Protein AF-A0A9W9LPF8-F1 (afdb_monomer_lite)

Radius of gyration: 17.8 Å; chains: 1; bounding box: 44×39×50 Å

Structure (mmCIF, N/CA/C/O backbone):
data_AF-A0A9W9LPF8-F1
#
_entry.id   AF-A0A9W9LPF8-F1
#
loop_
_atom_site.group_PDB
_atom_site.id
_atom_site.type_symbol
_atom_site.label_atom_id
_atom_site.label_alt_id
_atom_site.label_comp_id
_atom_site.label_asym_id
_atom_site.label_entity_id
_atom_site.label_seq_id
_atom_site.pdbx_PDB_ins_code
_atom_site.Cartn_x
_atom_site.Cartn_y
_atom_site.Cartn_z
_atom_site.occupancy
_atom_site.B_iso_or_equiv
_atom_site.auth_seq_id
_atom_site.auth_comp_id
_atom_site.auth_asym_id
_atom_site.auth_atom_id
_atom_site.pdbx_PDB_model_num
ATOM 1 N N . MET A 1 1 ? 4.227 14.643 -7.551 1.00 48.91 1 MET A N 1
ATOM 2 C CA . MET A 1 1 ? 3.928 13.260 -7.976 1.00 48.91 1 MET A CA 1
ATOM 3 C C . MET A 1 1 ? 4.757 12.848 -9.208 1.00 48.91 1 MET A C 1
ATOM 5 O O . MET A 1 1 ? 4.637 11.716 -9.645 1.00 48.91 1 MET A O 1
ATOM 9 N N . ASP A 1 2 ? 5.664 13.703 -9.717 1.00 64.62 2 ASP A N 1
ATOM 10 C CA . ASP A 1 2 ? 6.372 13.481 -10.998 1.00 64.62 2 ASP A CA 1
ATOM 11 C C . ASP A 1 2 ? 7.724 12.757 -10.927 1.00 64.62 2 ASP A C 1
ATOM 13 O O . ASP A 1 2 ? 8.292 12.426 -11.965 1.00 64.62 2 ASP A O 1
ATOM 17 N N . LEU A 1 3 ? 8.279 12.510 -9.734 1.00 70.44 3 LEU A N 1
ATOM 18 C CA . LEU A 1 3 ? 9.627 11.936 -9.637 1.00 70.44 3 LEU A CA 1
ATOM 19 C C . LEU A 1 3 ? 9.658 10.469 -10.093 1.00 70.44 3 LEU A C 1
ATOM 21 O O . LEU A 1 3 ? 10.574 10.098 -10.819 1.00 7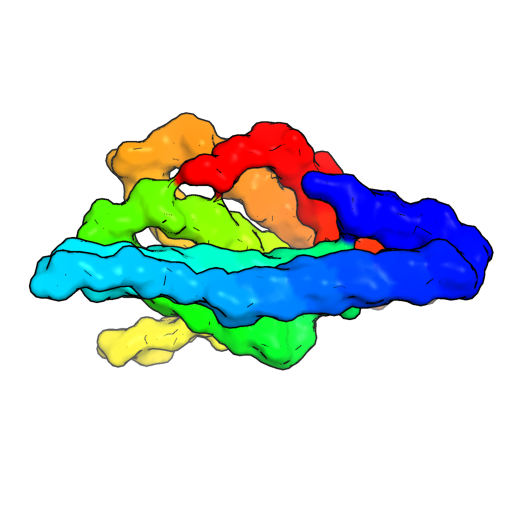0.44 3 LEU A O 1
ATOM 25 N N . SER A 1 4 ? 8.643 9.665 -9.757 1.00 67.50 4 SER A N 1
ATOM 26 C CA . SER A 1 4 ? 8.520 8.291 -10.267 1.00 67.50 4 SER A CA 1
ATOM 27 C C . SER A 1 4 ? 8.426 8.286 -11.794 1.00 67.50 4 SER A C 1
ATOM 29 O O . SER A 1 4 ? 9.231 7.640 -12.449 1.00 67.50 4 SER A O 1
ATOM 31 N N . ARG A 1 5 ? 7.572 9.140 -12.374 1.00 68.69 5 ARG A N 1
ATOM 32 C CA . ARG A 1 5 ? 7.445 9.297 -13.834 1.00 68.69 5 ARG A CA 1
ATOM 33 C C . ARG A 1 5 ? 8.742 9.760 -14.507 1.00 68.69 5 ARG A C 1
ATOM 35 O O . ARG A 1 5 ? 9.010 9.394 -15.640 1.00 68.69 5 ARG A O 1
ATOM 42 N N . SER A 1 6 ? 9.597 10.526 -13.832 1.00 70.31 6 SER A N 1
ATOM 43 C CA . SER A 1 6 ? 10.893 10.911 -14.410 1.00 70.31 6 SER A CA 1
ATOM 44 C C . SER A 1 6 ? 11.900 9.756 -14.512 1.00 70.31 6 SER A C 1
ATOM 46 O O . SER A 1 6 ? 12.856 9.865 -15.277 1.00 70.31 6 SER A O 1
ATOM 48 N N . ARG A 1 7 ? 11.679 8.634 -13.806 1.00 72.06 7 ARG A N 1
ATOM 49 C CA . ARG A 1 7 ? 12.600 7.485 -13.736 1.00 72.06 7 ARG A CA 1
ATOM 50 C C . ARG A 1 7 ? 12.777 6.759 -15.072 1.00 72.06 7 ARG A C 1
ATOM 52 O O . ARG A 1 7 ? 13.856 6.245 -15.353 1.00 72.06 7 ARG A O 1
ATOM 59 N N . HIS A 1 8 ? 11.751 6.734 -15.920 1.00 66.69 8 HIS A N 1
ATOM 60 C CA . HIS A 1 8 ? 11.833 6.102 -17.241 1.00 66.69 8 HIS A CA 1
ATOM 61 C C . HIS A 1 8 ? 12.301 7.057 -18.350 1.00 66.69 8 HIS A C 1
ATOM 63 O O . HIS A 1 8 ? 12.633 6.600 -19.441 1.00 66.69 8 HIS A O 1
ATOM 69 N N . LEU A 1 9 ? 12.374 8.365 -18.073 1.00 68.94 9 LEU A N 1
ATOM 70 C CA . LEU A 1 9 ? 12.898 9.387 -18.993 1.00 68.94 9 LEU A CA 1
ATOM 71 C C . LEU A 1 9 ? 14.430 9.537 -18.904 1.00 68.94 9 LEU A C 1
ATOM 73 O O . LEU A 1 9 ? 15.018 10.378 -19.579 1.00 68.94 9 LEU A O 1
ATOM 77 N N . MET A 1 10 ? 15.081 8.732 -18.063 1.00 71.94 10 MET A N 1
ATOM 78 C CA . MET A 1 10 ? 16.502 8.844 -17.739 1.00 71.94 10 MET A CA 1
ATOM 79 C C . MET A 1 10 ? 17.375 8.208 -18.818 1.00 71.94 10 MET A C 1
ATOM 81 O O . MET A 1 10 ? 17.671 7.012 -18.772 1.00 71.94 10 MET A O 1
ATOM 85 N N . ALA A 1 11 ? 17.787 9.020 -19.790 1.00 65.62 11 ALA A N 1
ATOM 86 C CA . ALA A 1 11 ? 18.604 8.579 -20.915 1.00 65.62 11 ALA A CA 1
ATOM 87 C C . ALA A 1 11 ? 20.115 8.619 -20.621 1.00 65.62 11 ALA A C 1
ATOM 89 O O . ALA A 1 11 ? 20.862 7.853 -21.227 1.00 65.62 11 ALA A O 1
ATOM 90 N N . SER A 1 12 ? 20.570 9.478 -19.696 1.00 80.38 12 SER A N 1
ATOM 91 C CA . SER A 1 12 ? 21.994 9.661 -19.377 1.00 80.38 12 SER A CA 1
ATOM 92 C C . SER A 1 12 ? 22.359 9.296 -17.931 1.00 80.38 12 SER A C 1
ATOM 94 O O . SER A 1 12 ? 21.518 9.295 -17.029 1.00 80.38 12 SER A O 1
ATOM 96 N N . ASP A 1 13 ? 23.646 9.037 -17.681 1.00 78.50 13 ASP A N 1
ATOM 97 C CA . ASP A 1 13 ? 24.168 8.804 -16.325 1.00 78.50 13 ASP A CA 1
ATOM 98 C C . ASP A 1 13 ? 24.052 10.049 -15.428 1.00 78.50 13 ASP A C 1
ATOM 100 O O . ASP A 1 13 ? 23.836 9.935 -14.220 1.00 78.50 13 ASP A O 1
ATOM 104 N N . SER A 1 14 ? 24.121 11.248 -16.019 1.00 84.44 14 SER A N 1
ATOM 105 C CA . SER A 1 14 ? 23.907 12.514 -15.307 1.00 84.44 14 SER A CA 1
ATOM 106 C C . SER A 1 14 ? 22.465 12.653 -14.816 1.00 84.44 14 SER A C 1
ATOM 108 O O . SER A 1 14 ? 22.234 13.051 -13.667 1.00 84.44 14 SER A O 1
ATOM 110 N N . ASP A 1 15 ? 21.493 12.244 -15.640 1.00 82.50 15 ASP A N 1
ATOM 111 C CA . ASP A 1 15 ? 20.097 12.199 -15.220 1.00 82.50 15 ASP A CA 1
ATOM 112 C C . ASP A 1 15 ? 19.971 11.246 -14.036 1.00 82.50 15 ASP A C 1
ATOM 114 O O . ASP A 1 15 ? 19.466 11.651 -12.987 1.00 82.50 15 ASP A O 1
ATOM 118 N N . ARG A 1 16 ? 20.475 10.005 -14.170 1.00 82.19 16 ARG A N 1
ATOM 119 C CA . ARG A 1 16 ? 20.409 8.947 -13.137 1.00 82.19 16 ARG A CA 1
ATOM 120 C C . ARG A 1 16 ? 20.949 9.419 -11.792 1.00 82.19 16 ARG A C 1
ATOM 122 O O . ARG A 1 16 ? 20.295 9.224 -10.765 1.00 82.19 16 ARG A O 1
ATOM 129 N N . MET A 1 17 ? 22.092 10.101 -11.800 1.00 84.75 17 MET A N 1
ATOM 130 C CA . MET A 1 17 ? 22.671 10.707 -10.603 1.00 84.75 17 MET A CA 1
ATOM 131 C C . MET A 1 17 ? 21.743 11.772 -9.999 1.00 84.75 17 MET A C 1
ATOM 133 O O . MET A 1 17 ? 21.499 11.770 -8.792 1.00 84.75 17 MET A O 1
ATOM 137 N N . THR A 1 18 ? 21.166 12.641 -10.832 1.00 86.88 18 THR A N 1
ATOM 138 C CA . THR A 1 18 ? 20.230 13.686 -10.393 1.00 86.88 18 THR A CA 1
ATOM 139 C C . THR A 1 18 ? 18.974 13.098 -9.744 1.00 86.88 18 THR A C 1
ATOM 141 O O . THR A 1 18 ? 18.524 13.594 -8.708 1.00 86.88 18 THR A O 1
ATOM 144 N N . PHE A 1 19 ? 18.407 12.026 -10.304 1.00 86.69 19 PHE A N 1
ATOM 145 C CA . PHE A 1 19 ? 17.290 11.312 -9.677 1.00 86.69 19 PHE A CA 1
ATOM 146 C C . PHE A 1 19 ? 17.693 10.682 -8.353 1.00 86.69 19 PHE A C 1
ATOM 148 O O . PHE A 1 19 ? 16.970 10.858 -7.377 1.00 86.69 19 PHE A O 1
ATOM 155 N N . GLY A 1 20 ? 18.849 10.012 -8.293 1.00 85.44 20 GLY A N 1
ATOM 156 C CA . GLY A 1 20 ? 19.353 9.410 -7.059 1.00 85.44 20 GLY A CA 1
ATOM 157 C C . GLY A 1 20 ? 19.472 10.433 -5.928 1.00 85.44 20 GLY A C 1
ATOM 158 O O . GLY A 1 20 ? 18.989 10.190 -4.822 1.00 85.44 20 GLY A O 1
ATOM 159 N N . ILE A 1 21 ? 20.007 11.622 -6.225 1.00 87.88 21 ILE A N 1
ATOM 160 C CA . ILE A 1 21 ? 20.091 12.736 -5.269 1.00 87.88 21 ILE A CA 1
ATOM 161 C C . ILE A 1 21 ? 18.692 13.169 -4.809 1.00 87.88 21 ILE A C 1
ATOM 163 O O . ILE A 1 21 ? 18.452 13.300 -3.608 1.00 87.88 21 ILE A O 1
ATOM 167 N N . LYS A 1 22 ? 17.748 13.366 -5.739 1.00 88.75 22 LYS A N 1
ATOM 168 C CA . LYS A 1 22 ? 16.373 13.785 -5.409 1.00 88.75 22 LYS A CA 1
ATOM 169 C C . LYS A 1 22 ? 15.623 12.733 -4.584 1.00 88.75 22 LYS A C 1
ATOM 171 O O . LYS A 1 22 ? 14.956 13.095 -3.615 1.00 88.75 22 LYS A O 1
ATOM 176 N N . ALA A 1 23 ? 15.742 11.456 -4.942 1.00 87.62 23 ALA A N 1
ATOM 177 C CA . ALA A 1 23 ? 15.126 10.341 -4.228 1.00 87.62 23 ALA A CA 1
ATOM 178 C C . ALA A 1 23 ? 15.706 10.204 -2.811 1.00 87.62 23 ALA A C 1
ATOM 180 O O . ALA A 1 23 ? 14.951 10.140 -1.841 1.00 87.62 23 ALA A O 1
ATOM 181 N N . SER A 1 24 ? 17.035 10.280 -2.670 1.00 87.94 24 SER A N 1
ATOM 182 C CA . SER A 1 24 ? 17.700 10.263 -1.362 1.00 87.94 24 SER A CA 1
ATOM 183 C C . SER A 1 24 ? 17.272 11.443 -0.492 1.00 87.94 24 SER A C 1
ATOM 185 O O . SER A 1 24 ? 16.941 11.252 0.675 1.00 87.94 24 SER A O 1
ATOM 187 N N . ALA A 1 25 ? 17.224 12.656 -1.051 1.00 89.69 25 ALA A N 1
ATOM 188 C CA . ALA A 1 25 ? 16.786 13.841 -0.319 1.00 89.69 25 ALA A CA 1
ATOM 189 C C . ALA A 1 25 ? 15.335 13.706 0.171 1.00 89.69 25 ALA A C 1
ATOM 191 O O . ALA A 1 25 ? 15.010 14.130 1.281 1.00 89.69 25 ALA A O 1
ATOM 192 N N . LEU A 1 26 ? 14.459 13.095 -0.632 1.00 89.06 26 LEU A N 1
ATOM 193 C CA . LEU A 1 26 ? 13.078 12.831 -0.240 1.00 89.06 26 LEU A CA 1
ATOM 194 C C . LEU A 1 26 ? 12.995 11.817 0.909 1.00 89.06 26 LEU A C 1
ATOM 196 O O . LEU A 1 26 ? 12.251 12.052 1.861 1.00 89.06 26 LEU A O 1
ATOM 200 N N . ASN A 1 27 ? 13.795 10.749 0.866 1.00 87.00 27 ASN A N 1
ATOM 201 C CA . ASN A 1 27 ? 13.849 9.764 1.944 1.00 87.00 27 ASN A CA 1
ATOM 202 C C . ASN A 1 27 ? 14.390 10.377 3.250 1.00 87.00 27 ASN A C 1
ATOM 204 O O . ASN A 1 27 ? 13.794 10.201 4.310 1.00 87.00 27 ASN A O 1
ATOM 208 N N . SER A 1 28 ? 15.455 11.184 3.181 1.00 88.06 28 SER A N 1
ATOM 209 C CA . SER A 1 28 ? 15.987 11.901 4.351 1.00 88.06 28 SER A CA 1
ATOM 210 C C . SER A 1 28 ? 14.959 12.858 4.958 1.00 88.06 28 SER A C 1
ATOM 212 O O . SER A 1 28 ? 14.813 12.923 6.177 1.00 88.06 28 SER A O 1
ATOM 214 N N . ARG A 1 29 ? 14.192 13.569 4.120 1.00 90.50 29 ARG A N 1
ATOM 215 C CA . ARG A 1 29 ? 13.092 14.423 4.590 1.00 90.50 29 ARG A CA 1
ATOM 216 C C . ARG A 1 29 ? 12.004 13.609 5.280 1.00 90.50 29 ARG A C 1
ATOM 218 O O . ARG A 1 29 ? 11.562 14.013 6.348 1.00 90.50 29 ARG A O 1
ATOM 225 N N . LEU A 1 30 ? 11.602 12.470 4.710 1.00 90.44 30 LEU A N 1
ATOM 226 C CA . LEU A 1 30 ? 10.625 11.576 5.332 1.00 90.44 30 LEU A CA 1
ATOM 227 C C . LEU A 1 30 ? 11.113 11.088 6.703 1.00 90.44 30 LEU A C 1
ATOM 229 O O . LEU A 1 30 ? 10.355 11.123 7.668 1.00 90.44 30 LEU A O 1
ATOM 233 N N . GLN A 1 31 ? 12.378 10.677 6.812 1.00 87.94 31 GLN A N 1
ATOM 234 C CA . GLN A 1 31 ? 12.971 10.239 8.079 1.00 87.94 31 GLN A CA 1
ATOM 235 C C . GLN A 1 31 ? 12.962 11.347 9.138 1.00 87.94 31 GLN A C 1
ATOM 237 O O . GLN A 1 31 ? 12.640 11.062 10.292 1.00 87.94 31 GLN A O 1
ATOM 242 N N . GLY A 1 32 ? 13.230 12.593 8.740 1.00 86.31 32 GLY A N 1
ATOM 243 C CA . GLY A 1 32 ? 13.202 13.762 9.620 1.00 86.31 32 GLY A CA 1
ATOM 244 C C . GLY A 1 32 ? 11.806 14.239 10.036 1.00 86.31 32 GLY A C 1
ATOM 245 O O . GLY A 1 32 ? 11.708 15.055 10.947 1.00 86.31 32 GLY A O 1
ATOM 246 N N . LEU A 1 33 ? 10.725 13.748 9.414 1.00 87.56 33 LEU A N 1
ATOM 247 C CA . LEU A 1 33 ? 9.364 14.089 9.836 1.00 87.56 33 LEU A CA 1
ATOM 248 C C . LEU A 1 33 ? 9.040 13.414 11.171 1.00 87.56 33 LEU A C 1
ATOM 250 O O . LEU A 1 33 ? 9.001 12.182 11.269 1.00 87.56 33 LEU A O 1
ATOM 254 N N . THR A 1 34 ? 8.774 14.230 12.183 1.00 82.19 34 THR A N 1
ATOM 255 C CA . THR A 1 34 ? 8.289 13.816 13.499 1.00 82.19 34 THR A CA 1
ATOM 256 C C . THR A 1 34 ? 7.013 14.584 13.825 1.00 82.19 34 THR A C 1
ATOM 258 O O . THR A 1 34 ? 6.891 15.771 13.519 1.00 82.19 34 THR A O 1
ATOM 261 N N . GLN A 1 35 ? 6.035 13.893 14.412 1.00 79.94 35 GLN A N 1
ATOM 262 C CA . GLN A 1 35 ? 4.838 14.542 14.934 1.00 79.94 35 GLN A CA 1
ATOM 263 C C . GLN A 1 35 ? 5.234 15.309 16.200 1.00 79.94 35 GLN A C 1
ATOM 265 O O . GLN A 1 35 ? 5.787 14.718 17.124 1.00 79.94 35 GLN A O 1
ATOM 270 N N . GLN A 1 36 ? 4.985 16.618 16.236 1.00 77.94 36 GLN A N 1
ATOM 271 C CA . GLN A 1 36 ? 5.122 17.414 17.457 1.00 77.94 36 GLN A CA 1
ATOM 272 C C . GLN A 1 36 ? 3.787 17.409 18.204 1.00 77.94 36 GLN A C 1
ATOM 274 O O . GLN A 1 36 ? 2.738 17.582 17.583 1.00 77.94 36 GLN A O 1
ATOM 279 N N . LEU A 1 37 ? 3.828 17.193 19.516 1.00 68.88 37 LEU A N 1
ATOM 280 C CA . LEU A 1 37 ? 2.645 17.010 20.355 1.00 68.88 37 LEU A CA 1
ATOM 281 C C . LEU A 1 37 ? 2.676 17.907 21.581 1.00 68.88 37 LEU A C 1
ATOM 283 O O . LEU A 1 37 ? 3.749 18.246 22.080 1.00 68.88 37 LEU A O 1
ATOM 287 N N . ASN A 1 38 ? 1.484 18.221 22.084 1.00 64.44 38 ASN A N 1
ATOM 288 C CA . ASN A 1 38 ? 1.264 19.054 23.257 1.00 64.44 38 ASN A CA 1
ATOM 289 C C . ASN A 1 38 ? 0.533 18.247 24.350 1.00 64.44 38 ASN A C 1
ATOM 291 O O . ASN A 1 38 ? -0.648 18.459 24.594 1.00 64.44 38 ASN A O 1
ATOM 295 N N . THR A 1 39 ? 1.255 17.343 25.022 1.00 59.06 39 THR A N 1
ATOM 296 C CA . THR A 1 39 ? 0.940 16.675 26.312 1.00 59.06 39 THR A CA 1
ATOM 297 C C . THR A 1 39 ? -0.493 16.161 26.614 1.00 59.06 39 THR A C 1
ATOM 299 O O . THR A 1 39 ? -0.813 15.976 27.788 1.00 59.06 39 THR A O 1
ATOM 302 N N . ASN A 1 40 ? -1.349 15.851 25.637 1.00 61.34 40 ASN A N 1
ATOM 303 C CA . ASN A 1 40 ? -2.732 15.375 25.849 1.00 61.34 40 ASN A CA 1
ATOM 304 C C . ASN A 1 40 ? -2.958 13.944 25.311 1.00 61.34 40 ASN A C 1
ATOM 306 O O . ASN A 1 40 ? -2.255 13.491 24.431 1.00 61.34 40 ASN A O 1
ATOM 310 N N . VAL A 1 41 ? -3.964 13.195 25.786 1.00 61.59 41 VAL A N 1
ATOM 311 C CA . VAL A 1 41 ? -4.213 11.786 25.362 1.00 61.59 41 VAL A CA 1
ATOM 312 C C . VAL A 1 41 ? -4.559 11.636 23.867 1.00 61.59 41 VAL A C 1
ATOM 314 O O . VAL A 1 41 ? -4.224 10.617 23.260 1.00 61.59 41 VAL A O 1
ATOM 317 N N . GLU A 1 42 ? -5.172 12.651 23.247 1.00 62.69 42 GLU A N 1
ATOM 318 C CA . GLU A 1 42 ? -5.353 12.706 21.784 1.00 62.69 42 GLU A CA 1
ATOM 319 C C . GLU A 1 42 ? -4.011 12.607 21.038 1.00 62.69 42 GLU A C 1
ATOM 321 O O . GLU A 1 42 ? -3.950 12.050 19.939 1.00 62.69 42 GLU A O 1
ATOM 326 N N . ASP A 1 43 ? -2.918 13.027 21.675 1.00 70.38 43 ASP A N 1
ATOM 327 C CA . ASP A 1 43 ? -1.581 13.004 21.099 1.00 70.38 43 ASP A CA 1
ATOM 328 C C . ASP A 1 43 ? -1.099 11.586 20.792 1.00 70.38 43 ASP A C 1
ATOM 330 O O . ASP A 1 43 ? -0.491 11.370 19.747 1.00 70.38 43 ASP A O 1
ATOM 334 N N . ALA A 1 44 ? -1.433 10.593 21.625 1.00 81.94 44 ALA A N 1
ATOM 335 C CA . ALA A 1 44 ? -0.986 9.213 21.416 1.00 81.94 44 ALA A CA 1
ATOM 336 C C . ALA A 1 44 ? -1.657 8.554 20.194 1.00 81.94 44 ALA A C 1
ATOM 338 O O . ALA A 1 44 ? -1.046 7.754 19.483 1.00 81.94 44 ALA A O 1
ATOM 339 N N . THR A 1 45 ? -2.921 8.892 19.916 1.00 86.25 45 THR A N 1
ATOM 340 C CA . THR A 1 45 ? -3.614 8.408 18.707 1.00 86.25 45 THR A CA 1
ATOM 341 C C . THR A 1 45 ? -3.078 9.122 17.469 1.00 86.25 45 THR A C 1
ATOM 343 O O . THR A 1 45 ? -2.808 8.483 16.450 1.00 86.25 45 THR A O 1
ATOM 346 N N . LEU A 1 46 ? -2.846 10.435 17.569 1.00 86.69 46 LEU A N 1
ATOM 347 C CA . LEU A 1 46 ? -2.241 11.229 16.499 1.00 86.69 46 LEU A CA 1
ATOM 348 C C . LEU A 1 46 ? -0.811 10.774 16.174 1.00 86.69 46 LEU A C 1
ATOM 350 O O . LEU A 1 46 ? -0.458 10.702 14.998 1.00 86.69 46 LEU A O 1
ATOM 354 N N . GLU A 1 47 ? -0.015 10.389 17.174 1.00 88.50 47 GLU A N 1
ATOM 355 C CA . GLU A 1 47 ? 1.296 9.751 16.998 1.00 88.50 47 GLU A CA 1
ATOM 356 C C . GLU A 1 47 ? 1.205 8.479 16.178 1.00 88.50 47 GLU A C 1
ATOM 358 O O . GLU A 1 47 ? 1.944 8.318 15.208 1.00 88.50 47 GLU A O 1
ATOM 363 N N . ARG A 1 48 ? 0.290 7.579 16.546 1.00 90.38 48 ARG A N 1
ATOM 364 C CA . ARG A 1 48 ? 0.102 6.309 15.837 1.00 90.38 48 ARG A CA 1
ATOM 365 C C . ARG A 1 48 ? -0.325 6.548 14.396 1.00 90.38 48 ARG A C 1
ATOM 367 O O . ARG A 1 48 ? 0.239 5.939 13.492 1.00 90.38 48 ARG A O 1
ATOM 374 N N . ILE A 1 49 ? -1.254 7.476 14.163 1.00 91.25 49 ILE A N 1
ATOM 375 C CA . ILE A 1 49 ? -1.672 7.878 12.812 1.00 91.25 49 ILE A CA 1
ATOM 376 C C . ILE A 1 49 ? -0.481 8.439 12.023 1.00 91.25 49 ILE A C 1
ATOM 378 O O . ILE A 1 49 ? -0.280 8.071 10.864 1.00 91.25 49 ILE A O 1
ATOM 382 N N . ALA A 1 50 ? 0.317 9.321 12.626 1.00 91.75 50 ALA A N 1
ATOM 383 C CA . ALA A 1 50 ? 1.475 9.925 11.977 1.00 91.75 50 ALA A CA 1
ATOM 384 C C . ALA A 1 50 ? 2.558 8.885 11.653 1.00 91.75 50 ALA A C 1
ATOM 386 O O . ALA A 1 50 ? 3.075 8.865 10.534 1.00 91.75 50 ALA A O 1
ATOM 387 N N . ALA A 1 51 ? 2.857 7.983 12.590 1.00 92.62 51 ALA A N 1
ATOM 388 C CA . ALA A 1 51 ? 3.787 6.876 12.399 1.00 92.62 51 ALA A CA 1
ATOM 389 C C . ALA A 1 51 ? 3.317 5.943 11.275 1.00 92.62 51 ALA A C 1
ATOM 391 O O . ALA A 1 51 ? 4.098 5.601 10.388 1.00 92.62 51 ALA A O 1
ATOM 392 N N . LEU A 1 52 ? 2.025 5.616 11.249 1.00 95.12 52 LEU A N 1
ATOM 393 C CA . LEU A 1 52 ? 1.421 4.775 10.222 1.00 95.12 52 LEU A CA 1
ATOM 394 C C . LEU A 1 52 ? 1.489 5.424 8.831 1.00 95.12 52 LEU A C 1
ATOM 396 O O . LEU A 1 52 ? 1.869 4.777 7.855 1.00 95.12 52 LEU A O 1
ATOM 400 N N . LYS A 1 53 ? 1.183 6.723 8.731 1.00 94.38 53 LYS A N 1
ATOM 401 C CA . LYS A 1 53 ? 1.327 7.493 7.484 1.00 94.38 53 LYS A CA 1
ATOM 402 C C . LYS A 1 53 ? 2.782 7.550 7.023 1.00 94.38 53 LYS A C 1
ATOM 404 O O . LYS A 1 53 ? 3.047 7.377 5.835 1.00 94.38 53 LYS A O 1
ATOM 409 N N . LYS A 1 54 ? 3.724 7.758 7.946 1.00 94.88 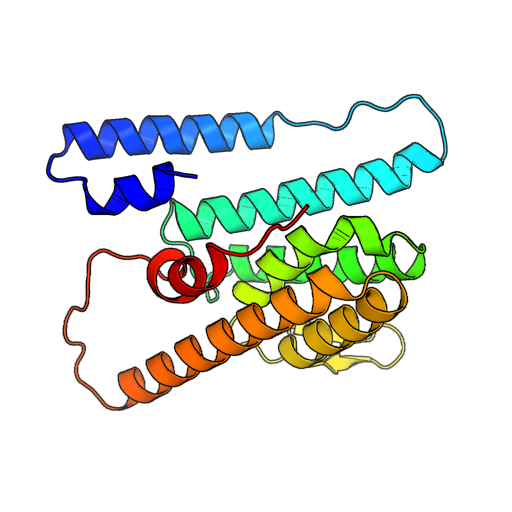54 LYS A N 1
ATOM 410 C CA . LYS A 1 54 ? 5.164 7.757 7.656 1.00 94.88 54 LYS A CA 1
ATOM 411 C C . LYS A 1 54 ? 5.627 6.398 7.128 1.00 94.88 54 LYS A C 1
ATOM 413 O O . LYS A 1 54 ? 6.365 6.361 6.146 1.00 94.88 54 LYS A O 1
ATOM 418 N N . LEU A 1 55 ? 5.157 5.305 7.727 1.00 95.88 55 LEU A N 1
ATOM 419 C CA . LEU A 1 55 ? 5.465 3.943 7.296 1.00 95.88 55 LEU A CA 1
ATOM 420 C C . LEU A 1 55 ? 4.901 3.642 5.899 1.00 95.88 55 LEU A C 1
ATOM 422 O O . LEU A 1 55 ? 5.625 3.154 5.035 1.00 95.88 55 LEU A O 1
ATOM 426 N N . ALA A 1 56 ? 3.652 4.032 5.629 1.00 96.25 56 ALA A N 1
ATOM 427 C CA . ALA A 1 56 ? 3.060 3.926 4.295 1.00 96.25 56 ALA A CA 1
ATOM 428 C C . ALA A 1 56 ? 3.838 4.742 3.248 1.00 96.25 56 ALA A C 1
ATOM 430 O O . ALA A 1 56 ? 4.095 4.262 2.147 1.00 96.25 56 ALA A O 1
ATOM 431 N N . CYS A 1 57 ? 4.284 5.954 3.591 1.00 94.75 57 CYS A N 1
ATOM 432 C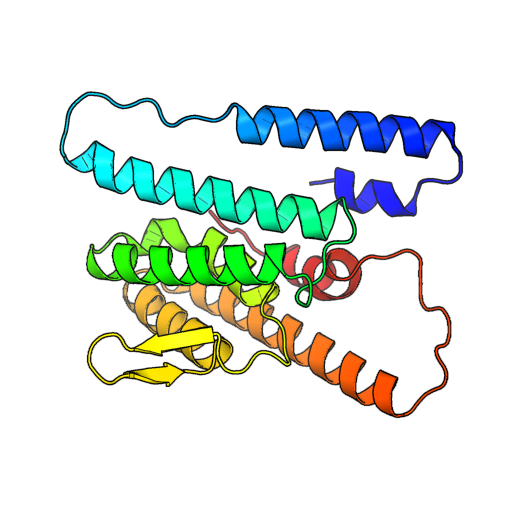 CA . CYS A 1 57 ? 5.160 6.738 2.721 1.00 94.75 57 CYS A CA 1
ATOM 433 C C . CYS A 1 57 ? 6.495 6.032 2.451 1.00 94.75 57 CYS A C 1
ATOM 435 O O . CYS A 1 57 ? 7.000 6.118 1.336 1.00 94.75 57 CYS A O 1
ATOM 437 N N . HIS A 1 58 ? 7.060 5.328 3.434 1.00 94.38 58 HIS A N 1
ATOM 438 C CA . HIS A 1 58 ? 8.300 4.575 3.255 1.00 94.38 58 HIS A CA 1
ATOM 439 C C . HIS A 1 58 ? 8.122 3.465 2.213 1.00 94.38 58 HIS A C 1
ATOM 441 O O . HIS A 1 58 ? 8.885 3.407 1.250 1.00 94.38 58 HIS A O 1
ATOM 447 N N . VAL A 1 59 ? 7.070 2.651 2.356 1.00 95.69 59 VAL A N 1
ATOM 448 C CA . VAL A 1 59 ? 6.704 1.609 1.380 1.00 95.69 59 VAL A CA 1
ATOM 449 C C . VAL A 1 59 ? 6.501 2.221 -0.005 1.00 95.69 59 VAL A C 1
ATOM 451 O O . VAL A 1 59 ? 7.167 1.822 -0.957 1.00 95.69 59 VAL A O 1
ATOM 454 N N . TYR A 1 60 ? 5.665 3.258 -0.102 1.00 94.00 60 TYR A N 1
ATOM 455 C CA . TYR A 1 60 ? 5.392 3.953 -1.358 1.00 94.00 60 TYR A CA 1
ATOM 456 C C . TYR A 1 60 ? 6.670 4.442 -2.053 1.00 94.00 60 TYR A C 1
ATOM 458 O O . TYR A 1 60 ? 6.849 4.201 -3.243 1.00 94.00 60 TYR A O 1
ATOM 466 N N . LEU A 1 61 ? 7.574 5.121 -1.337 1.00 92.12 61 LEU A N 1
ATOM 467 C CA . LEU A 1 61 ? 8.806 5.640 -1.934 1.00 92.12 61 LEU A CA 1
ATOM 468 C C . LEU A 1 61 ? 9.741 4.517 -2.382 1.00 92.12 61 LEU A C 1
ATOM 470 O O . LEU A 1 61 ? 10.349 4.633 -3.445 1.00 92.12 61 LEU A O 1
ATOM 474 N N . HIS A 1 62 ? 9.841 3.431 -1.615 1.00 93.06 62 HIS A N 1
ATOM 475 C CA . HIS A 1 62 ? 10.645 2.280 -2.007 1.00 93.06 62 HIS A CA 1
ATOM 476 C C . HIS A 1 62 ? 10.104 1.603 -3.271 1.00 93.06 62 HIS A C 1
ATOM 478 O O . HIS A 1 62 ? 10.872 1.383 -4.209 1.00 93.06 62 HIS A O 1
ATOM 484 N N . CYS A 1 63 ? 8.796 1.360 -3.357 1.00 93.06 63 CYS A N 1
ATOM 485 C CA . CYS A 1 63 ? 8.198 0.759 -4.548 1.00 93.06 63 CYS A CA 1
ATOM 486 C C . CYS A 1 63 ? 8.260 1.712 -5.756 1.00 93.06 63 CYS A C 1
ATOM 488 O O . CYS A 1 63 ? 8.700 1.330 -6.839 1.00 93.06 63 CYS A O 1
ATOM 490 N N . ALA A 1 64 ? 7.909 2.987 -5.570 1.00 90.12 64 ALA A N 1
ATOM 491 C CA . ALA A 1 64 ? 7.813 3.949 -6.666 1.00 90.12 64 ALA A CA 1
ATOM 492 C C . ALA A 1 64 ? 9.173 4.450 -7.184 1.00 90.12 64 ALA A C 1
ATOM 494 O O . ALA A 1 64 ? 9.287 4.756 -8.373 1.00 90.12 64 ALA A O 1
ATOM 495 N N . LEU A 1 65 ? 10.194 4.575 -6.324 1.00 87.94 65 LEU A N 1
ATOM 496 C CA . LEU A 1 65 ? 11.488 5.174 -6.687 1.00 87.94 65 LEU A CA 1
ATOM 497 C C . LEU A 1 65 ? 12.648 4.177 -6.724 1.00 87.94 65 LEU A C 1
ATOM 499 O O . LEU A 1 65 ? 13.615 4.417 -7.448 1.00 87.94 65 LEU A O 1
ATOM 503 N N . HIS A 1 66 ? 12.566 3.080 -5.970 1.00 87.75 66 HIS A N 1
ATOM 504 C CA . HIS A 1 66 ? 13.685 2.158 -5.755 1.00 87.75 66 HIS A CA 1
ATOM 505 C C . HIS A 1 66 ? 13.429 0.733 -6.273 1.00 87.75 66 HIS A C 1
ATOM 507 O O . HIS A 1 66 ? 14.171 -0.171 -5.909 1.00 87.75 66 HIS A O 1
ATOM 513 N N . ASP A 1 67 ? 12.426 0.540 -7.140 1.00 89.19 67 ASP A N 1
ATOM 514 C CA . ASP A 1 67 ? 12.046 -0.773 -7.705 1.00 89.19 67 ASP A CA 1
ATOM 515 C C . ASP A 1 67 ? 11.700 -1.823 -6.632 1.00 89.19 67 ASP A C 1
ATOM 517 O O . ASP A 1 67 ? 11.850 -3.022 -6.861 1.00 89.19 67 ASP A O 1
ATOM 521 N N . GLY A 1 68 ? 11.243 -1.371 -5.457 1.00 91.69 68 GLY A N 1
ATOM 522 C CA . GLY A 1 68 ? 10.741 -2.256 -4.410 1.00 91.69 68 GLY A CA 1
ATOM 523 C C . GLY A 1 68 ? 9.536 -3.057 -4.902 1.00 91.69 68 GLY A C 1
ATOM 524 O O . GLY A 1 68 ? 8.695 -2.536 -5.640 1.00 91.69 68 GLY A O 1
ATOM 525 N N . ARG A 1 69 ? 9.470 -4.329 -4.509 1.00 92.88 69 ARG A N 1
ATOM 526 C CA . ARG A 1 69 ? 8.438 -5.276 -4.945 1.00 92.88 69 ARG A CA 1
ATOM 527 C C . ARG A 1 69 ? 7.634 -5.804 -3.763 1.00 92.88 69 ARG A C 1
ATOM 529 O O . ARG A 1 69 ? 8.206 -5.980 -2.686 1.00 92.88 69 ARG A O 1
ATOM 536 N N . PRO A 1 70 ? 6.369 -6.208 -3.979 1.00 93.25 70 PRO A N 1
ATOM 537 C CA . PRO A 1 70 ? 5.564 -6.860 -2.947 1.00 93.25 70 PRO A CA 1
ATOM 538 C C . PRO A 1 70 ? 6.245 -8.081 -2.314 1.00 93.25 70 PRO A C 1
ATOM 540 O O . PRO A 1 70 ? 6.050 -8.358 -1.139 1.00 93.25 70 PRO A O 1
ATOM 543 N N . THR A 1 71 ? 7.091 -8.796 -3.064 1.00 92.44 71 THR A N 1
ATOM 544 C CA . THR A 1 71 ? 7.818 -9.983 -2.584 1.00 92.44 71 THR A CA 1
ATOM 545 C C . T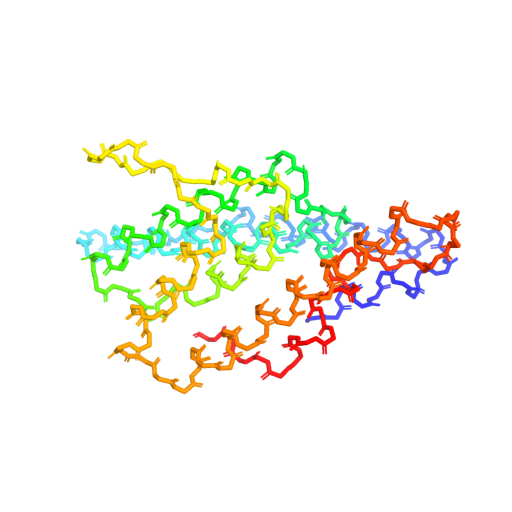HR A 1 71 ? 9.008 -9.667 -1.675 1.00 92.44 71 THR A C 1
ATOM 547 O O . THR A 1 71 ? 9.532 -10.571 -1.016 1.00 92.44 71 THR A O 1
ATOM 550 N N . ASP A 1 72 ? 9.471 -8.415 -1.644 1.00 94.00 72 ASP A N 1
ATOM 551 C CA . ASP A 1 72 ? 10.647 -8.018 -0.875 1.00 94.00 72 ASP A CA 1
ATOM 552 C C . ASP A 1 72 ? 10.351 -8.078 0.625 1.00 94.00 72 ASP A C 1
ATOM 554 O O . ASP A 1 72 ? 9.348 -7.558 1.111 1.00 94.00 72 ASP A O 1
ATOM 558 N N . PHE A 1 73 ? 11.258 -8.682 1.396 1.00 93.00 73 PHE A N 1
ATOM 559 C CA . PHE A 1 73 ? 11.053 -8.927 2.828 1.00 93.00 73 PHE A CA 1
ATOM 560 C C . PHE A 1 73 ? 10.717 -7.656 3.632 1.00 93.00 73 PHE A C 1
ATOM 562 O O . PHE A 1 73 ? 9.835 -7.679 4.492 1.00 93.00 73 PHE A O 1
ATOM 569 N N . MET A 1 74 ? 11.394 -6.542 3.335 1.00 94.69 74 MET A N 1
ATOM 570 C CA . MET A 1 74 ? 11.156 -5.256 3.999 1.00 94.69 74 MET A CA 1
ATOM 571 C C . MET A 1 74 ? 9.747 -4.724 3.705 1.00 94.69 74 MET A C 1
ATOM 573 O O . MET A 1 74 ? 9.032 -4.355 4.635 1.00 94.69 74 MET A O 1
ATOM 577 N N . ILE A 1 75 ? 9.316 -4.776 2.439 1.00 95.19 75 ILE A N 1
ATOM 578 C CA . ILE A 1 75 ? 7.974 -4.346 2.028 1.00 95.19 75 ILE A CA 1
ATOM 579 C C . ILE A 1 75 ? 6.919 -5.196 2.732 1.00 95.19 75 ILE A C 1
ATOM 581 O O . ILE A 1 75 ? 6.028 -4.648 3.375 1.00 95.19 75 ILE A O 1
ATOM 585 N N . LYS A 1 76 ? 7.075 -6.523 2.736 1.00 93.19 76 LYS A N 1
ATOM 586 C CA . LYS A 1 76 ? 6.154 -7.435 3.433 1.00 93.19 76 LYS A CA 1
ATOM 587 C C . LYS A 1 76 ? 6.046 -7.167 4.926 1.00 93.19 76 LYS A C 1
ATOM 589 O O . LYS A 1 76 ? 4.956 -7.247 5.489 1.00 93.19 76 LYS A O 1
ATOM 594 N N . THR A 1 77 ? 7.170 -6.871 5.570 1.00 92.75 77 THR A N 1
ATOM 595 C CA . THR A 1 77 ? 7.206 -6.555 7.001 1.00 92.75 77 THR A CA 1
ATOM 596 C C . THR A 1 77 ? 6.430 -5.271 7.278 1.00 92.75 77 THR A C 1
ATOM 598 O O . THR A 1 77 ? 5.513 -5.272 8.098 1.00 92.75 77 THR A O 1
ATOM 601 N N . HIS A 1 78 ? 6.707 -4.204 6.529 1.00 95.12 78 HIS A N 1
ATOM 602 C CA . HIS A 1 78 ? 6.019 -2.929 6.711 1.00 95.12 78 HIS A CA 1
ATOM 603 C C . HIS A 1 78 ? 4.540 -2.986 6.330 1.00 95.12 78 HIS A C 1
ATOM 605 O O . HIS A 1 78 ? 3.718 -2.384 7.008 1.00 95.12 78 HIS A O 1
ATOM 611 N N . VAL A 1 79 ? 4.164 -3.748 5.302 1.00 95.06 79 VAL A N 1
ATOM 612 C CA . VAL A 1 79 ? 2.758 -3.984 4.946 1.00 95.06 79 VAL A CA 1
ATOM 613 C C . VAL A 1 79 ? 2.003 -4.638 6.108 1.00 95.06 79 VAL A C 1
ATOM 615 O O . VAL A 1 79 ? 0.922 -4.170 6.467 1.00 95.06 79 VAL A O 1
ATOM 618 N N . ARG A 1 80 ? 2.582 -5.657 6.760 1.00 92.75 80 ARG A N 1
ATOM 619 C CA . ARG A 1 80 ? 1.991 -6.282 7.958 1.00 92.75 80 ARG A CA 1
ATOM 620 C C . ARG A 1 80 ? 1.860 -5.301 9.121 1.00 92.75 80 ARG A C 1
ATOM 622 O O . ARG A 1 80 ? 0.805 -5.234 9.748 1.00 92.75 80 ARG A O 1
ATOM 629 N N . GLU A 1 81 ? 2.908 -4.527 9.396 1.00 93.81 81 GLU A N 1
ATOM 630 C CA . GLU A 1 81 ? 2.900 -3.489 10.436 1.00 93.81 81 GLU A CA 1
ATOM 631 C C . GLU A 1 81 ? 1.820 -2.432 10.171 1.00 93.81 81 GLU A C 1
ATOM 633 O O . GLU A 1 81 ? 1.099 -2.041 11.091 1.00 93.81 81 GLU A O 1
ATOM 638 N N . ILE A 1 82 ? 1.654 -2.022 8.908 1.00 95.69 82 ILE A N 1
ATOM 639 C CA . ILE A 1 82 ? 0.609 -1.085 8.501 1.00 95.69 82 ILE A CA 1
ATOM 640 C C . ILE A 1 82 ? -0.774 -1.690 8.753 1.00 95.69 82 ILE A C 1
ATOM 642 O O . ILE A 1 82 ? -1.596 -1.062 9.416 1.00 95.69 82 ILE A O 1
ATOM 646 N N . LEU A 1 83 ? -1.043 -2.908 8.273 1.00 93.88 83 LEU A N 1
ATOM 647 C CA . LEU A 1 83 ? -2.349 -3.555 8.453 1.00 93.88 83 LEU A CA 1
ATOM 648 C C . LEU A 1 83 ? -2.700 -3.750 9.934 1.00 93.88 83 LEU A C 1
ATOM 650 O O . LEU A 1 83 ? -3.841 -3.501 10.324 1.00 93.88 83 LEU A O 1
ATOM 654 N N . LYS A 1 84 ? -1.718 -4.112 10.767 1.00 91.88 84 LYS A N 1
ATOM 655 C CA . LYS A 1 84 ? -1.897 -4.206 12.220 1.00 91.88 84 LYS A CA 1
ATOM 656 C C . LYS A 1 84 ? -2.246 -2.850 12.838 1.00 91.88 84 LYS A C 1
ATOM 658 O O . LYS A 1 84 ? -3.236 -2.747 13.551 1.00 91.88 84 LYS A O 1
ATOM 663 N N . GLY A 1 85 ? -1.500 -1.795 12.510 1.00 93.00 85 GLY A N 1
ATOM 664 C CA . GLY A 1 85 ? -1.795 -0.450 13.013 1.00 93.00 85 GLY A CA 1
ATOM 665 C C . GLY A 1 85 ? -3.161 0.083 12.562 1.00 93.00 85 GLY A C 1
ATOM 666 O O . GLY A 1 85 ? -3.812 0.825 13.295 1.00 93.00 85 GLY A O 1
ATOM 667 N N . ILE A 1 86 ? -3.630 -0.310 11.372 1.00 93.19 86 ILE A N 1
ATOM 668 C CA . ILE A 1 86 ? -4.968 0.042 10.876 1.00 93.19 86 ILE A CA 1
ATOM 669 C C . ILE A 1 86 ? -6.063 -0.634 11.705 1.00 93.19 86 ILE A C 1
ATOM 671 O O . ILE A 1 86 ? -7.047 0.030 12.032 1.00 93.19 86 ILE A O 1
ATOM 675 N N . LEU A 1 87 ? -5.906 -1.919 12.041 1.00 90.88 87 LEU A N 1
ATOM 676 C CA . LEU A 1 87 ? -6.847 -2.635 12.909 1.00 90.88 87 LEU A CA 1
ATOM 677 C C . LEU A 1 87 ? -7.004 -1.907 14.249 1.00 90.88 87 LEU A C 1
ATOM 679 O O . LEU A 1 87 ? -8.121 -1.512 14.592 1.00 90.88 87 LEU A O 1
ATOM 683 N N . ASP A 1 88 ? -5.884 -1.616 14.916 1.00 90.00 88 ASP A N 1
ATOM 684 C CA . ASP A 1 88 ? -5.864 -0.928 16.213 1.00 90.00 88 ASP A CA 1
ATOM 685 C C . ASP A 1 88 ? -6.563 0.448 16.152 1.00 90.00 88 ASP A C 1
ATOM 687 O O . ASP A 1 88 ? -7.295 0.840 17.065 1.00 90.00 88 ASP A O 1
ATOM 691 N N . LEU A 1 89 ? -6.359 1.208 15.068 1.00 90.50 89 LEU A N 1
ATOM 692 C CA . LEU A 1 89 ? -6.964 2.535 14.888 1.00 90.50 89 LEU A CA 1
ATOM 693 C C . LEU A 1 89 ? -8.455 2.479 14.536 1.00 90.50 89 LEU A C 1
ATOM 695 O O . LEU A 1 89 ? -9.208 3.379 14.919 1.00 90.50 89 LEU A O 1
ATOM 699 N N . ILE A 1 90 ? -8.901 1.451 13.812 1.00 88.69 90 ILE A N 1
ATOM 700 C CA . ILE A 1 90 ? -10.327 1.247 13.524 1.00 88.69 90 ILE A CA 1
ATOM 701 C C . ILE A 1 90 ? -11.081 0.918 14.813 1.00 88.69 90 ILE A C 1
ATOM 703 O O . ILE A 1 90 ? -12.170 1.453 15.020 1.00 88.69 90 ILE A O 1
ATOM 707 N N . GLU A 1 91 ? -10.497 0.115 15.704 1.00 86.56 91 GLU A N 1
ATOM 708 C CA . GLU A 1 91 ? -11.060 -0.165 17.034 1.00 86.56 91 GLU A CA 1
ATOM 709 C C . GLU A 1 91 ? -11.168 1.099 17.904 1.00 86.56 91 GLU A C 1
ATOM 711 O O . GLU A 1 91 ? -12.085 1.227 18.713 1.00 86.56 91 GLU A O 1
ATOM 716 N N . GLN A 1 92 ? -10.295 2.083 17.672 1.00 85.25 92 GLN A N 1
ATOM 717 C CA . GLN A 1 92 ? -10.300 3.402 18.319 1.00 85.25 92 GLN A CA 1
ATOM 718 C C . GLN A 1 92 ? -11.165 4.448 17.582 1.00 85.25 92 GLN A C 1
ATOM 720 O O . GLN A 1 92 ? -11.035 5.644 17.835 1.00 85.25 92 GLN A O 1
ATOM 725 N N . ASN A 1 93 ? -12.042 4.036 16.658 1.00 82.88 93 ASN A N 1
ATOM 726 C CA . ASN A 1 93 ? -12.910 4.914 15.853 1.00 82.88 93 ASN A CA 1
ATOM 727 C C . ASN A 1 93 ? -12.171 5.962 14.986 1.00 82.88 93 ASN A C 1
ATOM 729 O O . ASN A 1 93 ? -12.768 6.943 14.551 1.00 82.88 93 ASN A O 1
ATOM 733 N N . SER A 1 94 ? -10.893 5.743 14.661 1.00 83.50 94 SER A N 1
ATOM 734 C CA . SER A 1 94 ? -10.060 6.659 13.856 1.00 83.50 94 SER A CA 1
ATOM 735 C C . SER A 1 94 ? -9.999 6.278 12.366 1.00 83.50 94 SER A C 1
ATOM 737 O O . SER A 1 94 ? -9.016 6.531 11.666 1.00 83.50 94 SER A O 1
ATOM 739 N N . ALA A 1 95 ? -11.068 5.660 11.857 1.00 79.81 95 ALA A N 1
ATOM 740 C CA . ALA A 1 95 ? -11.140 5.067 10.518 1.00 79.81 95 ALA A CA 1
ATOM 741 C C . ALA A 1 95 ? -10.984 6.073 9.354 1.00 79.81 95 ALA A C 1
ATOM 743 O O . ALA A 1 95 ? -10.594 5.689 8.252 1.00 79.81 95 ALA A O 1
ATOM 744 N N . SER A 1 96 ? -11.247 7.363 9.575 1.00 77.88 96 SER A N 1
ATOM 745 C CA . SER A 1 96 ? -11.065 8.415 8.563 1.00 77.88 96 SER A CA 1
ATOM 746 C C . SER A 1 96 ? -9.595 8.665 8.205 1.00 77.88 96 SER A C 1
ATOM 748 O O . SER A 1 96 ? -9.306 9.146 7.115 1.00 77.88 96 SER A O 1
ATOM 750 N N . HIS A 1 97 ? -8.650 8.322 9.086 1.00 84.38 97 HIS A N 1
ATOM 751 C CA . HIS A 1 97 ? -7.236 8.677 8.925 1.00 84.38 97 HIS A CA 1
ATOM 752 C C . HIS A 1 97 ? -6.370 7.577 8.300 1.00 84.38 97 HIS A C 1
ATOM 754 O O . HIS A 1 97 ? -5.178 7.797 8.060 1.00 84.38 97 HIS A O 1
ATOM 760 N N . VAL A 1 98 ? -6.956 6.408 8.031 1.00 89.56 98 VAL A N 1
ATOM 761 C CA . VAL A 1 98 ? -6.227 5.194 7.634 1.00 89.56 98 VAL A CA 1
ATOM 762 C C . VAL A 1 98 ? -6.390 4.817 6.161 1.00 89.56 98 VAL A C 1
ATOM 764 O O . VAL A 1 98 ? -5.767 3.855 5.722 1.00 89.56 98 VAL A O 1
ATOM 767 N N . ILE A 1 99 ? -7.168 5.566 5.368 1.00 90.88 99 ILE A N 1
ATOM 768 C CA . ILE A 1 99 ? -7.467 5.181 3.977 1.00 90.88 99 ILE A CA 1
ATOM 769 C C . ILE A 1 99 ? -6.223 5.155 3.080 1.00 90.88 99 ILE A C 1
ATOM 771 O O . ILE A 1 99 ? -6.054 4.224 2.298 1.00 90.88 99 ILE A O 1
ATOM 775 N N . TRP A 1 100 ? -5.327 6.139 3.220 1.00 92.06 100 TRP A N 1
ATOM 776 C CA . TRP A 1 100 ? -4.064 6.177 2.480 1.00 92.06 100 TRP A CA 1
ATOM 777 C C . TRP A 1 100 ? -3.127 5.026 2.888 1.00 92.06 100 TRP A C 1
ATOM 779 O O . TRP A 1 100 ? -2.723 4.270 2.004 1.00 92.06 100 TRP A O 1
ATOM 789 N N . PRO A 1 101 ? -2.822 4.817 4.188 1.00 95.44 101 PRO A N 1
ATOM 790 C CA . PRO A 1 101 ? -2.053 3.651 4.613 1.00 95.44 101 PRO A CA 1
ATOM 791 C C . PRO A 1 101 ? -2.651 2.320 4.156 1.00 95.44 101 PRO A C 1
ATOM 793 O O . PRO A 1 101 ? -1.915 1.456 3.685 1.00 95.44 101 PRO A O 1
ATOM 796 N N . LEU A 1 102 ? -3.979 2.172 4.236 1.00 95.19 102 LEU A N 1
ATOM 797 C CA . LEU A 1 102 ? -4.668 0.965 3.790 1.00 95.19 102 LEU A CA 1
ATOM 798 C C . LEU A 1 102 ? -4.495 0.745 2.293 1.00 95.19 102 LEU A C 1
ATOM 800 O O . LEU A 1 102 ? -4.210 -0.373 1.882 1.00 95.19 102 LEU A O 1
ATOM 804 N N . PHE A 1 103 ? -4.644 1.799 1.489 1.00 95.38 103 PHE A N 1
ATOM 805 C CA . PHE A 1 103 ? -4.419 1.717 0.053 1.00 95.38 103 PHE A CA 1
ATOM 806 C C . PHE A 1 103 ? -3.005 1.224 -0.257 1.00 95.38 103 PHE A C 1
ATOM 808 O O . PHE A 1 103 ? -2.871 0.237 -0.972 1.00 95.38 103 PHE A O 1
ATOM 815 N N . VAL A 1 104 ? -1.972 1.851 0.320 1.00 96.31 104 VAL A N 1
ATOM 816 C CA . VAL A 1 104 ? -0.571 1.464 0.082 1.00 96.31 104 VAL A CA 1
ATOM 817 C C . VAL A 1 104 ? -0.312 0.018 0.503 1.00 96.31 104 VAL A C 1
ATOM 819 O O . VAL A 1 104 ? 0.254 -0.744 -0.271 1.00 96.31 104 VAL A O 1
ATOM 822 N N . ALA A 1 105 ? -0.754 -0.386 1.696 1.00 96.50 105 ALA A N 1
ATOM 823 C CA . ALA A 1 105 ? -0.564 -1.757 2.162 1.00 96.50 105 ALA A CA 1
ATOM 824 C C . ALA A 1 105 ? -1.300 -2.776 1.285 1.00 96.50 105 ALA A C 1
ATOM 826 O O . ALA A 1 105 ? -0.749 -3.819 0.949 1.00 96.50 105 ALA A O 1
ATOM 827 N N . ALA A 1 106 ? -2.530 -2.460 0.877 1.00 96.31 106 ALA A N 1
ATOM 828 C CA . ALA A 1 106 ? -3.340 -3.323 0.032 1.00 96.31 106 ALA A CA 1
ATOM 829 C C . ALA A 1 106 ? -2.718 -3.529 -1.350 1.00 96.31 106 ALA A C 1
ATOM 831 O O . ALA A 1 106 ? -2.616 -4.664 -1.819 1.00 96.31 106 ALA A O 1
ATOM 832 N N . VAL A 1 107 ? -2.287 -2.445 -2.000 1.00 96.25 107 VAL A N 1
ATOM 833 C CA . VAL A 1 107 ? -1.649 -2.523 -3.316 1.00 96.25 107 VAL A CA 1
ATOM 834 C C . VAL A 1 107 ? -0.216 -3.022 -3.243 1.00 96.25 107 VAL A C 1
ATOM 836 O O . VAL A 1 107 ? 0.366 -3.187 -4.292 1.00 96.25 107 VAL A O 1
ATOM 839 N N . GLU A 1 108 ? 0.357 -3.317 -2.079 1.00 95.94 108 GLU A N 1
ATOM 840 C CA . GLU A 1 108 ? 1.699 -3.911 -1.947 1.00 95.94 108 GLU A CA 1
ATOM 841 C C . GLU A 1 108 ? 1.680 -5.263 -1.217 1.00 95.94 108 GLU A C 1
ATOM 843 O O . GLU A 1 108 ? 2.720 -5.762 -0.792 1.00 95.94 108 GLU A O 1
ATOM 848 N N . LEU A 1 109 ? 0.507 -5.900 -1.109 1.00 94.44 109 LEU A N 1
ATOM 849 C CA . LEU A 1 109 ? 0.414 -7.293 -0.672 1.00 94.44 109 LEU A CA 1
ATOM 850 C C . LEU A 1 109 ? 1.158 -8.216 -1.645 1.00 94.44 109 LEU A C 1
ATOM 852 O O . LEU A 1 109 ? 0.928 -8.164 -2.858 1.00 94.44 109 LEU A O 1
ATOM 856 N N . ASP A 1 110 ? 1.991 -9.106 -1.101 1.00 90.94 110 ASP A N 1
ATOM 857 C CA . ASP A 1 110 ? 2.580 -10.210 -1.857 1.00 90.94 110 ASP A CA 1
ATOM 858 C C . ASP A 1 110 ? 1.465 -11.201 -2.244 1.00 90.94 110 ASP A C 1
ATOM 860 O O . ASP A 1 110 ? 0.826 -11.778 -1.361 1.00 90.94 110 ASP A O 1
ATOM 864 N N . PRO A 1 111 ? 1.195 -11.408 -3.545 1.00 83.88 111 PRO A N 1
ATOM 865 C CA . PRO A 1 111 ? 0.129 -12.298 -4.004 1.00 83.88 111 PRO A CA 1
ATOM 866 C C . PRO A 1 111 ? 0.359 -13.776 -3.654 1.00 83.88 111 PRO A C 1
ATOM 868 O O . PRO A 1 111 ? -0.570 -14.571 -3.789 1.00 83.88 111 PRO A O 1
ATOM 871 N N . LEU A 1 112 ? 1.574 -14.151 -3.239 1.00 84.62 112 LEU A N 1
ATOM 872 C CA . LEU A 1 112 ? 1.938 -15.516 -2.855 1.00 84.62 112 LEU A CA 1
ATOM 873 C C . LEU A 1 112 ? 2.098 -15.691 -1.335 1.00 84.62 112 LEU A C 1
ATOM 875 O O . LEU A 1 112 ? 2.398 -16.794 -0.878 1.00 84.62 112 LEU A O 1
ATOM 879 N N . ASP A 1 113 ? 1.916 -14.625 -0.551 1.00 82.00 113 ASP A N 1
ATOM 880 C CA . ASP A 1 113 ? 2.025 -14.648 0.909 1.00 82.00 113 ASP A CA 1
ATOM 881 C C . ASP A 1 113 ? 0.630 -14.729 1.543 1.00 82.00 113 ASP A C 1
ATOM 883 O O . ASP A 1 113 ? -0.004 -13.723 1.859 1.00 82.00 113 ASP A O 1
ATOM 887 N N . TYR A 1 114 ? 0.130 -15.955 1.700 1.00 70.56 114 TYR A N 1
ATOM 888 C CA . TYR A 1 114 ? -1.214 -16.215 2.227 1.00 70.56 114 TYR A CA 1
ATOM 889 C C . TYR A 1 114 ? -1.309 -16.077 3.758 1.00 70.56 114 TYR A C 1
ATOM 891 O O . TYR A 1 114 ? -2.413 -16.018 4.300 1.00 70.56 114 TYR A O 1
ATOM 899 N N . GLU A 1 115 ? -0.176 -15.994 4.465 1.00 68.50 115 GLU A N 1
ATOM 900 C CA . GLU A 1 115 ? -0.104 -15.950 5.932 1.00 68.50 115 GLU A CA 1
ATOM 901 C C . GLU A 1 115 ? 0.259 -14.540 6.427 1.00 68.50 115 GLU A C 1
ATOM 903 O O . GLU A 1 115 ? 1.320 -14.272 7.003 1.00 68.50 115 GLU A O 1
ATOM 908 N N . LEU A 1 116 ? -0.624 -13.580 6.148 1.00 68.81 116 LEU A N 1
ATOM 909 C CA . LEU A 1 116 ? -0.374 -12.169 6.456 1.00 68.81 116 LEU A CA 1
ATOM 910 C C . LEU A 1 116 ? -0.742 -11.788 7.889 1.00 68.81 116 LEU A C 1
ATOM 912 O O . LEU A 1 116 ? -0.072 -10.937 8.476 1.00 68.81 116 LEU A O 1
ATOM 916 N N . TRP A 1 117 ? -1.762 -12.419 8.467 1.00 68.38 117 TRP A N 1
ATOM 917 C CA . TRP A 1 117 ? -2.204 -12.134 9.827 1.00 68.38 117 TRP A CA 1
ATOM 918 C C . TRP A 1 117 ? -2.710 -13.393 10.519 1.00 68.38 117 TRP A C 1
ATOM 920 O O . TRP A 1 117 ? -3.487 -14.142 9.932 1.00 68.38 117 TRP A O 1
ATOM 930 N N . SER A 1 118 ? -2.305 -13.590 11.770 1.00 72.94 118 SER A N 1
ATOM 931 C CA . SER A 1 118 ? -2.896 -14.584 12.662 1.00 72.94 118 SER A CA 1
ATOM 932 C C . SER A 1 118 ? -3.713 -13.855 13.710 1.00 72.94 118 SER A C 1
ATOM 934 O O . SER A 1 118 ? -3.196 -12.969 14.395 1.00 72.94 118 SER A O 1
ATOM 936 N N . ASP A 1 119 ? -4.979 -14.231 13.818 1.00 65.94 119 ASP A N 1
ATOM 937 C CA . ASP A 1 119 ? -5.884 -13.688 14.815 1.00 65.94 119 ASP A CA 1
ATOM 938 C C . ASP A 1 119 ? -5.329 -13.936 16.230 1.00 65.94 119 ASP A C 1
ATOM 940 O O . ASP A 1 119 ? -5.016 -15.083 16.556 1.00 65.94 119 ASP A O 1
ATOM 944 N N . PRO A 1 120 ? -5.155 -12.900 17.070 1.00 65.31 120 PRO A N 1
ATOM 945 C CA . PRO A 1 120 ? -4.578 -13.069 18.402 1.00 65.31 120 PRO A CA 1
ATOM 946 C C . PRO A 1 120 ? -5.415 -13.953 19.332 1.00 65.31 120 PRO A C 1
ATOM 948 O O . PRO A 1 120 ? -4.850 -14.619 20.198 1.00 65.31 120 PRO A O 1
ATOM 951 N N . ASP A 1 121 ? -6.738 -13.965 19.154 1.00 64.50 121 ASP A N 1
ATOM 952 C CA . ASP A 1 121 ? -7.683 -14.634 20.050 1.00 64.50 121 ASP A CA 1
ATOM 953 C C . ASP A 1 121 ? -7.963 -16.079 19.614 1.00 64.50 121 ASP A C 1
ATOM 955 O O . ASP A 1 121 ? -8.147 -16.973 20.440 1.00 64.50 121 ASP A O 1
ATOM 959 N N . THR A 1 122 ? -7.987 -16.327 18.305 1.00 72.31 122 THR A N 1
ATOM 960 C CA . THR A 1 122 ? -8.341 -17.619 17.699 1.00 72.31 122 THR A CA 1
ATOM 961 C C . THR A 1 122 ? -7.152 -18.338 17.065 1.00 72.31 122 THR A C 1
ATOM 963 O O . THR A 1 122 ? -7.254 -19.520 16.740 1.00 72.31 122 THR A O 1
ATOM 966 N N . GLY A 1 123 ? -6.024 -17.650 16.864 1.00 71.69 123 GLY A N 1
ATOM 967 C CA . GLY A 1 123 ? -4.853 -18.161 16.148 1.00 71.69 123 GLY A CA 1
ATOM 968 C C . GLY A 1 123 ? -5.086 -18.373 14.649 1.00 71.69 123 GLY A C 1
ATOM 969 O O . GLY A 1 123 ? -4.208 -18.898 13.963 1.00 71.69 123 GLY A O 1
ATOM 970 N N . ALA A 1 124 ? -6.260 -18.002 14.129 1.00 75.44 124 ALA A N 1
ATOM 971 C CA . ALA A 1 124 ? -6.648 -18.272 12.755 1.00 75.44 124 ALA A CA 1
ATOM 972 C C . ALA A 1 124 ? -5.852 -17.403 11.778 1.00 75.44 124 ALA A C 1
ATOM 974 O O . ALA A 1 124 ? -5.861 -16.173 11.859 1.00 75.44 124 ALA A O 1
ATOM 975 N N . VAL A 1 125 ? -5.193 -18.053 10.821 1.00 78.94 125 VAL A N 1
ATOM 976 C CA . VAL A 1 125 ? -4.489 -17.360 9.743 1.00 78.94 125 VAL A CA 1
ATOM 977 C C . VAL A 1 125 ? -5.508 -16.802 8.754 1.00 78.94 125 VAL A C 1
ATOM 979 O O . VAL A 1 125 ? -6.391 -17.515 8.275 1.00 78.94 125 VAL A O 1
ATOM 982 N N . THR A 1 126 ? -5.384 -15.516 8.451 1.00 81.31 126 THR A N 1
ATOM 983 C CA . THR A 1 126 ? -6.240 -14.797 7.514 1.00 81.31 126 THR A CA 1
ATOM 984 C C . THR A 1 126 ? -5.425 -14.325 6.319 1.00 81.31 126 THR A C 1
ATOM 986 O O . THR A 1 126 ? -4.397 -13.660 6.463 1.00 81.31 126 THR A O 1
ATOM 989 N N . ASP A 1 127 ? -5.944 -14.635 5.132 1.00 87.25 127 ASP A N 1
ATOM 990 C CA . ASP A 1 127 ? -5.455 -14.099 3.867 1.00 87.25 127 ASP A CA 1
ATOM 991 C C . ASP A 1 127 ? -5.481 -12.560 3.881 1.00 87.25 127 ASP A C 1
ATOM 993 O O . ASP A 1 127 ? -6.473 -11.933 4.267 1.00 87.25 127 ASP A O 1
ATOM 997 N N . GLY A 1 128 ? -4.393 -11.926 3.444 1.00 88.56 128 GLY A N 1
ATOM 998 C CA . GLY A 1 128 ? -4.276 -10.472 3.540 1.00 88.56 128 GLY A CA 1
ATOM 999 C C . GLY A 1 128 ? -5.254 -9.705 2.656 1.00 88.56 128 GLY A C 1
ATOM 1000 O O . GLY A 1 128 ? -5.704 -8.627 3.050 1.00 88.56 128 GLY A O 1
ATOM 1001 N N . ARG A 1 129 ? -5.642 -10.246 1.492 1.00 92.62 129 ARG A N 1
ATOM 1002 C CA . ARG A 1 129 ? -6.652 -9.599 0.640 1.00 92.62 129 ARG A CA 1
ATOM 1003 C C . ARG A 1 129 ? -8.009 -9.650 1.322 1.00 92.62 129 ARG A C 1
ATOM 1005 O O . ARG A 1 129 ? -8.694 -8.629 1.372 1.00 92.62 129 ARG A O 1
ATOM 1012 N N . LYS A 1 130 ? -8.372 -10.794 1.912 1.00 91.62 130 LYS A N 1
ATOM 1013 C CA . LYS A 1 130 ? -9.578 -10.917 2.744 1.00 91.62 130 LYS A CA 1
ATOM 1014 C C . LYS A 1 130 ? -9.576 -9.880 3.871 1.00 91.62 130 LYS A C 1
ATOM 1016 O O . LYS A 1 130 ? -10.552 -9.143 4.000 1.00 91.62 130 LYS A O 1
ATOM 1021 N N . LEU A 1 131 ? -8.473 -9.769 4.617 1.00 91.44 131 LEU A N 1
ATOM 1022 C CA . LEU A 1 131 ? -8.329 -8.779 5.686 1.00 91.44 131 LEU A CA 1
ATOM 1023 C C . LEU A 1 131 ? -8.555 -7.348 5.172 1.00 91.44 131 LEU A C 1
ATOM 1025 O O . LEU A 1 131 ? -9.348 -6.603 5.744 1.00 91.44 131 LEU A O 1
ATOM 1029 N N . VAL A 1 132 ? -7.916 -6.963 4.064 1.00 93.94 132 VAL A N 1
ATOM 1030 C CA . VAL A 1 132 ? -8.093 -5.636 3.450 1.00 93.94 132 VAL A CA 1
ATOM 1031 C C . VAL A 1 132 ? -9.551 -5.371 3.068 1.00 93.94 132 VAL A C 1
ATOM 1033 O O . VAL A 1 132 ? -10.065 -4.283 3.337 1.00 93.94 132 VAL A O 1
ATOM 1036 N N . LEU A 1 133 ? -10.236 -6.339 2.453 1.00 94.44 133 LEU A N 1
ATOM 1037 C CA . LEU A 1 133 ? -11.638 -6.183 2.056 1.00 94.44 133 LEU A CA 1
ATOM 1038 C C . LEU A 1 133 ? -12.560 -6.013 3.271 1.00 94.44 133 LEU A C 1
ATOM 1040 O O . LEU A 1 133 ? -13.477 -5.186 3.228 1.00 94.44 133 LEU A O 1
ATOM 1044 N N . ASP A 1 134 ? -12.289 -6.737 4.357 1.00 92.12 134 ASP A N 1
ATOM 1045 C CA . ASP A 1 134 ? -13.018 -6.610 5.619 1.00 92.12 134 ASP A CA 1
ATOM 1046 C C . ASP A 1 134 ? -12.769 -5.233 6.267 1.00 92.12 134 ASP A C 1
ATOM 1048 O O . ASP A 1 134 ? -13.713 -4.582 6.728 1.00 92.12 134 ASP A O 1
ATOM 1052 N N . LEU A 1 135 ? -11.529 -4.729 6.238 1.00 91.94 135 LEU A N 1
ATOM 1053 C CA . LEU A 1 135 ? -11.189 -3.384 6.717 1.00 91.94 135 LEU A CA 1
ATOM 1054 C C . LEU A 1 135 ? -11.889 -2.290 5.901 1.00 91.94 135 LEU A C 1
ATOM 1056 O O . LEU A 1 135 ? -12.504 -1.392 6.479 1.00 91.94 135 LEU A O 1
ATOM 1060 N N . LEU A 1 136 ? -11.875 -2.384 4.568 1.00 93.06 136 LEU A N 1
ATOM 1061 C CA . LEU A 1 136 ? -12.596 -1.455 3.692 1.00 93.06 136 LEU A CA 1
ATOM 1062 C C . LEU A 1 136 ? -14.100 -1.461 3.988 1.00 93.06 136 LEU A C 1
ATOM 1064 O O . LEU A 1 136 ? -14.714 -0.398 4.049 1.00 93.06 136 LEU A O 1
ATOM 1068 N N . ALA A 1 137 ? -14.698 -2.632 4.227 1.00 91.62 137 ALA A N 1
ATOM 1069 C CA . ALA A 1 137 ? -16.109 -2.736 4.596 1.00 91.62 137 ALA A CA 1
ATOM 1070 C C . ALA A 1 137 ? -16.416 -2.070 5.949 1.00 91.62 137 ALA A C 1
ATOM 1072 O O . ALA A 1 137 ? -17.477 -1.465 6.109 1.00 91.62 137 ALA A O 1
ATOM 1073 N N . ARG A 1 138 ? -15.493 -2.138 6.919 1.00 90.00 138 ARG A N 1
ATOM 1074 C CA . ARG A 1 138 ? -15.619 -1.423 8.200 1.00 90.00 138 ARG A CA 1
ATOM 1075 C C . ARG A 1 138 ? -15.529 0.093 8.008 1.00 90.00 138 ARG A C 1
ATOM 1077 O O . ARG A 1 138 ? -16.390 0.803 8.519 1.00 90.00 138 ARG A O 1
ATOM 1084 N N . ILE A 1 139 ? -14.561 0.583 7.230 1.00 88.25 139 ILE A N 1
ATOM 1085 C CA . ILE A 1 139 ? -14.387 2.024 6.959 1.00 88.25 139 ILE A CA 1
ATOM 1086 C C . ILE A 1 139 ? -15.573 2.586 6.153 1.00 88.25 139 ILE A C 1
ATOM 1088 O O . ILE A 1 139 ? -16.033 3.697 6.416 1.00 88.25 139 ILE A O 1
ATOM 1092 N N . ALA A 1 140 ? -16.137 1.811 5.221 1.00 87.94 140 ALA A N 1
ATOM 1093 C CA . ALA A 1 140 ? -17.288 2.231 4.417 1.00 87.94 140 ALA A CA 1
ATOM 1094 C C . ALA A 1 140 ? -18.529 2.585 5.258 1.00 87.94 140 ALA A C 1
ATOM 1096 O O . ALA A 1 140 ? -19.358 3.375 4.813 1.00 87.94 140 ALA A O 1
ATOM 1097 N N . LYS A 1 141 ? -18.652 2.048 6.482 1.00 83.25 141 LYS A N 1
ATOM 1098 C CA . LYS A 1 141 ? -19.750 2.382 7.406 1.00 83.25 141 LYS A CA 1
ATOM 1099 C C . LYS A 1 141 ? -19.705 3.832 7.894 1.00 83.25 141 LYS A C 1
ATOM 1101 O O . LYS A 1 141 ? -20.732 4.343 8.325 1.00 83.25 141 LYS A O 1
ATOM 1106 N N . VAL A 1 142 ? -18.538 4.479 7.837 1.00 75.31 142 VAL A N 1
ATOM 1107 C CA . VAL A 1 142 ? -18.329 5.855 8.320 1.00 75.31 142 VAL A CA 1
ATOM 1108 C C . VAL A 1 142 ? -17.994 6.851 7.203 1.00 75.31 142 VAL A C 1
ATOM 1110 O O . VAL A 1 142 ? -18.190 8.048 7.385 1.00 75.31 142 VAL A O 1
ATOM 1113 N N . SER A 1 143 ? -17.525 6.389 6.037 1.00 66.50 143 SER A N 1
ATOM 1114 C CA . SER A 1 143 ? -17.226 7.232 4.869 1.00 66.50 143 SER A CA 1
ATOM 1115 C C . SER A 1 143 ? -17.431 6.451 3.565 1.00 66.50 143 SER A C 1
ATOM 1117 O O . SER A 1 143 ? -16.717 5.491 3.295 1.00 66.50 143 SER A O 1
ATOM 1119 N N . VAL A 1 144 ? -18.424 6.829 2.752 1.00 61.38 144 VAL A N 1
ATOM 1120 C CA . VAL A 1 144 ? -18.944 5.946 1.681 1.00 61.38 144 VAL A CA 1
ATOM 1121 C C . VAL A 1 144 ? -18.314 6.209 0.304 1.00 61.38 144 VAL A C 1
ATOM 1123 O O . VAL A 1 144 ? -18.020 5.270 -0.443 1.00 61.38 144 VAL A O 1
ATOM 1126 N N . SER A 1 145 ? -18.107 7.478 -0.068 1.00 62.34 145 SER A N 1
ATOM 1127 C CA . SER A 1 145 ? -17.793 7.846 -1.458 1.00 62.34 145 SER A CA 1
ATOM 1128 C C . SER A 1 145 ? -16.331 7.605 -1.852 1.00 62.34 145 SER A C 1
ATOM 1130 O O . SER A 1 145 ? -16.077 7.158 -2.971 1.00 62.34 145 SER A O 1
ATOM 1132 N N . SER A 1 146 ? -15.367 7.835 -0.953 1.00 73.19 146 SER A N 1
ATOM 1133 C CA . SER A 1 146 ? -13.945 7.580 -1.232 1.00 73.19 146 SER A CA 1
ATOM 1134 C C . SER A 1 146 ? -13.600 6.088 -1.170 1.00 73.19 146 SER A C 1
ATOM 1136 O O . SER A 1 146 ? -12.863 5.591 -2.019 1.00 73.19 146 SER A O 1
ATOM 1138 N N . VAL A 1 147 ? -14.199 5.341 -0.236 1.00 84.69 147 VAL A N 1
ATOM 1139 C CA . VAL A 1 147 ? -13.864 3.929 0.023 1.00 84.69 147 VAL A CA 1
ATOM 1140 C C . VAL A 1 147 ? -14.230 3.012 -1.142 1.00 84.69 147 VAL A C 1
ATOM 1142 O O . VAL A 1 147 ? -13.436 2.148 -1.510 1.00 84.69 147 VAL A O 1
ATOM 1145 N N . SER A 1 148 ? -15.392 3.217 -1.770 1.00 86.81 148 SER A N 1
ATOM 1146 C CA . SER A 1 148 ? -15.840 2.383 -2.898 1.00 86.81 148 SER A CA 1
ATOM 1147 C C . SER A 1 148 ? -14.890 2.481 -4.099 1.00 86.81 148 SER A C 1
ATOM 1149 O O . SER A 1 148 ? -14.565 1.474 -4.736 1.00 86.81 148 SER A O 1
ATOM 1151 N N . ARG A 1 149 ? -14.388 3.691 -4.382 1.00 87.62 149 ARG A N 1
ATOM 1152 C CA . ARG A 1 149 ? -13.410 3.916 -5.452 1.00 87.62 149 ARG A CA 1
ATOM 1153 C C . ARG A 1 149 ? -12.053 3.313 -5.096 1.00 87.62 149 ARG A C 1
ATOM 1155 O O . ARG A 1 149 ? -11.484 2.610 -5.924 1.00 87.62 149 ARG A O 1
ATOM 1162 N N . THR A 1 150 ? -11.574 3.527 -3.870 1.00 91.44 150 THR A N 1
ATOM 1163 C CA . THR A 1 150 ? -10.318 2.938 -3.379 1.00 91.44 150 THR A CA 1
ATOM 1164 C C . THR A 1 150 ? -10.341 1.413 -3.478 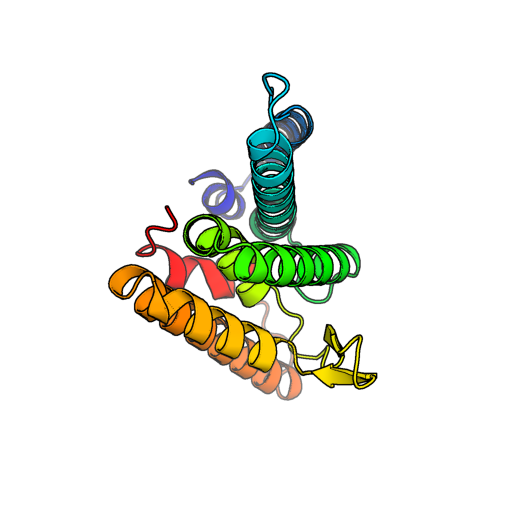1.00 91.44 150 THR A C 1
ATOM 1166 O O . THR A 1 150 ? -9.407 0.827 -4.020 1.00 91.44 150 THR A O 1
ATOM 1169 N N . ARG A 1 151 ? -11.437 0.771 -3.050 1.00 93.88 151 ARG A N 1
ATOM 1170 C CA . ARG A 1 151 ? -11.637 -0.679 -3.188 1.00 93.88 151 ARG A CA 1
ATOM 1171 C C . ARG A 1 151 ? -11.534 -1.136 -4.640 1.00 93.88 151 ARG A C 1
ATOM 1173 O O . ARG A 1 151 ? -10.783 -2.059 -4.932 1.00 93.88 151 ARG A O 1
ATOM 1180 N N . SER A 1 152 ? -12.251 -0.461 -5.537 1.00 93.00 152 SER A N 1
ATOM 1181 C CA . SER A 1 152 ? -12.276 -0.817 -6.961 1.00 93.00 152 SER A CA 1
ATOM 1182 C C . SER A 1 152 ? -10.884 -0.752 -7.594 1.00 93.00 152 SER A C 1
ATOM 1184 O O . SER A 1 152 ? -10.559 -1.568 -8.451 1.00 93.00 152 SER A O 1
ATOM 1186 N N . VAL A 1 153 ? -10.053 0.216 -7.193 1.00 94.31 153 VAL A N 1
ATOM 1187 C CA . VAL A 1 153 ? -8.669 0.314 -7.678 1.00 94.31 153 VAL A CA 1
ATOM 1188 C C . VAL A 1 153 ? -7.808 -0.809 -7.110 1.00 94.31 153 VAL A C 1
ATOM 1190 O O . VAL A 1 153 ? -7.104 -1.459 -7.873 1.00 94.31 153 VAL A O 1
ATOM 1193 N N . ILE A 1 154 ? -7.892 -1.082 -5.804 1.00 96.00 154 ILE A N 1
ATOM 1194 C CA . ILE A 1 154 ? -7.149 -2.174 -5.156 1.00 96.00 154 ILE A CA 1
ATOM 1195 C C . ILE A 1 154 ? -7.436 -3.517 -5.841 1.00 96.00 154 ILE A C 1
ATOM 1197 O O . ILE A 1 154 ? -6.510 -4.239 -6.206 1.00 96.00 154 ILE A O 1
ATOM 1201 N N . GLU A 1 155 ? -8.712 -3.833 -6.065 1.00 95.81 155 GLU A N 1
ATOM 1202 C CA . GLU A 1 155 ? -9.120 -5.082 -6.716 1.00 95.81 155 GLU A CA 1
ATOM 1203 C C . GLU A 1 155 ? -8.570 -5.179 -8.150 1.00 95.81 155 GLU A C 1
ATOM 1205 O O . GLU A 1 155 ? -8.084 -6.237 -8.548 1.00 95.81 155 GLU A O 1
ATOM 1210 N N . GLN A 1 156 ? -8.564 -4.077 -8.910 1.00 95.12 156 GLN A N 1
ATOM 1211 C CA . GLN A 1 156 ? -7.979 -4.044 -10.256 1.00 95.12 156 GLN A CA 1
ATOM 1212 C C . GLN A 1 156 ? -6.451 -4.214 -10.250 1.00 95.12 156 GLN A C 1
ATOM 1214 O O . GLN A 1 156 ? -5.918 -4.902 -11.124 1.00 95.12 156 GLN A O 1
ATOM 1219 N N . VAL A 1 157 ? -5.740 -3.641 -9.269 1.00 95.19 157 VAL A N 1
ATOM 1220 C CA . VAL A 1 157 ? -4.290 -3.857 -9.096 1.00 95.19 157 VAL A CA 1
ATOM 1221 C C . VAL A 1 157 ? -4.012 -5.342 -8.869 1.00 95.19 157 VAL A C 1
ATOM 1223 O O . VAL A 1 157 ? -3.157 -5.925 -9.538 1.00 95.19 157 VAL A O 1
ATOM 1226 N N . TRP A 1 158 ? -4.761 -5.973 -7.960 1.00 95.12 158 TRP A N 1
ATOM 1227 C CA . TRP A 1 158 ? -4.631 -7.400 -7.669 1.00 95.12 158 TRP A CA 1
ATOM 1228 C C . TRP A 1 158 ? -4.892 -8.264 -8.902 1.00 95.12 158 TRP A C 1
ATOM 1230 O O . TRP A 1 158 ? -4.057 -9.096 -9.246 1.00 95.12 158 TRP A O 1
ATOM 1240 N N . GLN A 1 159 ? -5.991 -8.015 -9.618 1.00 93.75 159 GLN A N 1
ATOM 1241 C CA . GLN A 1 159 ? -6.331 -8.740 -10.846 1.00 93.75 159 GLN A CA 1
ATOM 1242 C C . GLN A 1 159 ? -5.248 -8.596 -11.923 1.00 93.75 159 GLN A C 1
ATOM 1244 O O . GLN A 1 159 ? -4.886 -9.576 -12.576 1.00 93.75 159 GLN A O 1
ATOM 1249 N N . THR A 1 160 ? -4.701 -7.389 -12.092 1.00 91.31 160 THR A N 1
ATOM 1250 C CA . THR A 1 160 ? -3.638 -7.116 -13.071 1.00 91.31 160 THR A CA 1
ATOM 1251 C C . THR A 1 160 ? -2.364 -7.889 -12.732 1.00 91.31 160 THR A C 1
ATOM 1253 O O . THR A 1 160 ? -1.781 -8.535 -13.606 1.00 91.31 160 THR A O 1
ATOM 1256 N N . ARG A 1 161 ? -1.956 -7.899 -11.456 1.00 91.38 161 ARG A N 1
ATOM 1257 C CA . ARG A 1 161 ? -0.793 -8.678 -11.005 1.00 91.38 161 ARG A CA 1
ATOM 1258 C C . ARG A 1 161 ? -1.008 -10.181 -11.145 1.00 91.38 161 ARG A C 1
ATOM 1260 O O . ARG A 1 161 ? -0.115 -10.863 -11.642 1.00 91.38 161 ARG A O 1
ATOM 1267 N N . ASP A 1 162 ? -2.179 -10.694 -10.780 1.00 91.19 162 ASP A N 1
ATOM 1268 C CA . ASP A 1 162 ? -2.503 -12.120 -10.913 1.00 91.19 162 ASP A CA 1
ATOM 1269 C C . ASP A 1 162 ? -2.455 -12.562 -12.385 1.00 91.19 162 ASP A C 1
ATOM 1271 O O . ASP A 1 162 ? -1.886 -13.605 -12.725 1.00 91.19 162 ASP A O 1
ATOM 1275 N N . PHE A 1 163 ? -2.974 -11.725 -13.289 1.00 88.75 163 PHE A N 1
ATOM 1276 C CA . PHE A 1 163 ? -2.873 -11.951 -14.727 1.00 88.75 163 PHE A CA 1
ATOM 1277 C C . PHE A 1 163 ? -1.410 -11.976 -15.197 1.00 88.75 163 PHE A C 1
ATOM 1279 O O . PHE A 1 163 ? -1.006 -12.896 -15.912 1.00 88.75 163 PHE A O 1
ATOM 1286 N N . HIS A 1 164 ? -0.580 -11.024 -14.758 1.00 85.94 164 HIS A N 1
ATOM 1287 C CA . HIS A 1 164 ? 0.847 -11.007 -15.090 1.00 85.94 164 HIS A CA 1
ATOM 1288 C C . HIS A 1 164 ? 1.597 -12.239 -14.562 1.00 85.94 164 HIS A C 1
ATOM 1290 O O . HIS A 1 164 ? 2.403 -12.814 -15.298 1.00 85.94 164 HIS A O 1
ATOM 1296 N N . LEU A 1 165 ? 1.303 -12.690 -13.340 1.00 84.69 165 LEU A N 1
ATOM 1297 C CA . LEU A 1 165 ? 1.894 -13.898 -12.758 1.00 84.69 165 LEU A CA 1
ATOM 1298 C C . LEU A 1 165 ? 1.516 -15.157 -13.543 1.00 84.69 165 LEU A C 1
ATOM 1300 O O . LEU A 1 165 ? 2.392 -15.956 -13.876 1.00 84.69 165 LEU A O 1
ATOM 1304 N N . SER A 1 166 ? 0.239 -15.303 -13.912 1.00 82.88 166 SER A N 1
ATOM 1305 C CA . SER A 1 166 ? -0.218 -16.447 -14.714 1.00 82.88 166 SER A CA 1
ATOM 1306 C C . SER A 1 166 ? 0.435 -16.487 -16.103 1.00 82.88 166 SER A C 1
ATOM 1308 O O . SER A 1 166 ? 0.830 -17.553 -16.574 1.00 82.88 166 SER A O 1
ATOM 1310 N N . LYS A 1 167 ? 0.646 -15.324 -16.736 1.00 79.75 167 LYS A N 1
ATOM 1311 C CA . LYS A 1 167 ? 1.337 -15.213 -18.029 1.00 79.75 167 LYS A CA 1
ATOM 1312 C C . LYS A 1 167 ? 2.839 -15.498 -17.917 1.00 79.75 167 LYS A C 1
ATOM 1314 O O . LYS A 1 167 ? 3.405 -16.142 -18.800 1.00 79.75 167 LYS A O 1
ATOM 1319 N N . ALA A 1 168 ? 3.485 -15.043 -16.842 1.00 70.19 168 ALA A N 1
ATOM 1320 C CA . ALA A 1 168 ? 4.905 -15.288 -16.589 1.00 70.19 168 ALA A CA 1
ATOM 1321 C C . ALA A 1 168 ? 5.215 -16.775 -16.348 1.00 70.19 168 ALA A C 1
ATOM 1323 O O . ALA A 1 168 ? 6.290 -17.236 -16.723 1.00 70.19 168 ALA A O 1
ATOM 1324 N N . ALA A 1 169 ? 4.268 -17.535 -15.790 1.00 63.28 169 ALA A N 1
ATOM 1325 C CA . ALA A 1 169 ? 4.392 -18.983 -15.624 1.00 63.28 169 ALA A CA 1
ATOM 1326 C C . ALA A 1 169 ? 4.366 -19.765 -16.958 1.00 63.28 169 ALA A C 1
ATOM 1328 O O . ALA A 1 169 ? 4.824 -20.904 -16.999 1.00 63.28 169 ALA A O 1
ATOM 1329 N N . GLY A 1 170 ? 3.858 -19.166 -18.048 1.00 58.59 170 GLY A N 1
ATOM 1330 C CA . GLY A 1 170 ? 3.667 -19.823 -19.350 1.00 58.59 170 GLY A CA 1
ATOM 1331 C C . GLY A 1 170 ? 4.490 -19.271 -20.524 1.00 58.59 170 GLY A C 1
ATOM 1332 O O . GLY A 1 170 ? 4.369 -19.791 -21.630 1.00 58.59 170 GLY A O 1
ATOM 1333 N N . SER A 1 171 ? 5.311 -18.230 -20.334 1.00 54.00 171 SER A N 1
ATOM 1334 C CA . SER A 1 171 ? 6.035 -17.546 -21.420 1.00 54.00 171 SER A CA 1
ATOM 1335 C C . SER A 1 171 ? 7.501 -17.285 -21.075 1.00 54.00 171 SER A C 1
ATOM 1337 O O . SER A 1 171 ? 7.817 -16.780 -19.999 1.00 54.00 171 SER A O 1
ATOM 1339 N N . ILE A 1 172 ? 8.401 -17.515 -22.040 1.00 51.91 172 ILE A N 1
ATOM 1340 C CA . ILE A 1 172 ? 9.769 -16.975 -22.010 1.00 51.91 172 ILE A CA 1
ATOM 1341 C C . ILE A 1 172 ? 9.647 -15.451 -21.916 1.00 51.91 172 ILE A C 1
ATOM 1343 O O . ILE A 1 172 ? 8.904 -14.835 -22.684 1.00 51.91 172 ILE A O 1
ATOM 1347 N N . ARG A 1 173 ? 10.325 -14.863 -20.925 1.00 48.41 173 ARG A N 1
ATOM 1348 C CA . ARG A 1 173 ? 10.295 -13.432 -20.607 1.00 48.41 173 ARG A CA 1
ATOM 1349 C C . ARG A 1 173 ? 10.628 -12.599 -21.846 1.00 48.41 173 ARG A C 1
ATOM 1351 O O . ARG A 1 173 ? 11.794 -12.401 -22.169 1.00 48.41 173 ARG A O 1
ATOM 1358 N N . THR A 1 174 ? 9.619 -12.062 -22.521 1.00 45.59 174 THR A N 1
ATOM 1359 C CA . THR A 1 174 ? 9.822 -10.888 -23.373 1.00 45.59 174 THR A CA 1
ATOM 1360 C C . THR A 1 174 ? 10.142 -9.710 -22.452 1.00 45.59 174 THR A C 1
ATOM 1362 O O . THR A 1 174 ? 9.409 -9.524 -21.475 1.00 45.59 174 THR A O 1
ATOM 1365 N N . PRO A 1 175 ? 11.206 -8.934 -22.711 1.00 44.12 175 PRO A N 1
ATOM 1366 C CA . PRO A 1 175 ? 11.635 -7.846 -21.843 1.00 44.12 175 PRO A CA 1
ATOM 1367 C C . PRO A 1 175 ? 10.655 -6.676 -21.980 1.00 44.12 175 PRO A C 1
ATOM 1369 O O . PRO A 1 175 ? 10.894 -5.728 -22.724 1.00 44.12 175 PRO A O 1
ATOM 1372 N N . PHE A 1 176 ? 9.510 -6.750 -21.302 1.00 45.50 176 PHE A N 1
ATOM 1373 C CA . PHE A 1 176 ? 8.601 -5.617 -21.214 1.00 45.50 176 PHE A CA 1
ATOM 1374 C C . PHE A 1 176 ? 9.099 -4.651 -20.139 1.00 45.50 176 PHE A C 1
ATOM 1376 O O . PHE A 1 176 ? 8.839 -4.828 -18.958 1.00 45.50 176 PHE A O 1
ATOM 1383 N N . HIS A 1 177 ? 9.783 -3.626 -20.652 1.00 54.91 177 HIS A N 1
ATOM 1384 C CA . HIS A 1 177 ? 9.816 -2.234 -20.211 1.00 54.91 177 HIS A CA 1
ATOM 1385 C C . HIS A 1 177 ? 10.521 -1.865 -18.902 1.00 54.91 177 HIS A C 1
ATOM 1387 O O . HIS A 1 177 ? 10.429 -2.508 -17.872 1.00 54.91 177 HIS A O 1
ATOM 1393 N N . SER A 1 178 ? 11.196 -0.721 -18.978 1.00 66.94 178 SER A N 1
ATOM 1394 C CA . SER A 1 178 ? 11.913 0.013 -17.934 1.00 66.94 178 SER A CA 1
ATOM 1395 C C . SER A 1 178 ? 11.100 0.382 -16.684 1.00 66.94 178 SER A C 1
ATOM 1397 O O . SER A 1 178 ? 11.628 1.093 -15.832 1.00 66.94 178 SER A O 1
ATOM 1399 N N . LEU A 1 179 ? 9.843 -0.050 -16.570 1.00 79.94 179 LEU A N 1
ATOM 1400 C CA . LEU A 1 179 ? 8.916 0.316 -15.502 1.00 79.94 179 LEU A CA 1
ATOM 1401 C C . LEU A 1 179 ? 9.054 -0.638 -14.312 1.00 79.94 179 LEU A C 1
ATOM 1403 O O . LEU A 1 179 ? 9.325 -1.823 -14.491 1.00 79.94 179 LEU A O 1
ATOM 1407 N N . ASN A 1 180 ? 8.890 -0.107 -13.104 1.00 87.44 180 ASN A N 1
ATOM 1408 C CA . ASN A 1 180 ? 8.872 -0.908 -11.885 1.00 87.44 180 ASN A CA 1
ATOM 1409 C C . ASN A 1 180 ? 7.461 -1.450 -11.628 1.00 87.44 180 ASN A C 1
ATOM 1411 O O . ASN A 1 180 ? 6.503 -1.057 -12.299 1.00 87.44 180 ASN A O 1
ATOM 1415 N N . ASP A 1 181 ? 7.327 -2.343 -10.646 1.00 90.69 181 ASP A N 1
ATOM 1416 C CA . ASP A 1 181 ? 6.036 -2.959 -10.316 1.00 90.69 181 ASP A CA 1
ATOM 1417 C C . ASP A 1 181 ? 4.948 -1.908 -10.019 1.00 90.69 181 ASP A C 1
ATOM 1419 O O . ASP A 1 181 ? 3.834 -1.997 -10.543 1.00 90.69 181 ASP A O 1
ATOM 1423 N N . TRP A 1 182 ? 5.293 -0.868 -9.252 1.00 91.00 182 TRP A N 1
ATOM 1424 C CA . TRP A 1 182 ? 4.379 0.219 -8.899 1.00 91.00 182 TRP A CA 1
ATOM 1425 C C . TRP A 1 182 ? 3.878 0.984 -10.136 1.00 91.00 182 TRP A C 1
ATOM 1427 O O . TRP A 1 182 ? 2.682 1.231 -10.295 1.00 91.00 182 TRP A O 1
ATOM 1437 N N . GLU A 1 183 ? 4.782 1.357 -11.041 1.00 87.94 183 GLU A N 1
ATOM 1438 C CA . GLU A 1 183 ? 4.467 2.047 -12.296 1.00 87.94 183 GLU A CA 1
ATOM 1439 C C . GLU A 1 183 ? 3.645 1.178 -13.246 1.00 87.94 183 GLU A C 1
ATOM 1441 O O . GLU A 1 183 ? 2.799 1.697 -13.972 1.00 87.94 183 GLU A O 1
ATOM 1446 N N . GLN A 1 184 ? 3.889 -0.131 -13.249 1.00 88.25 184 GLN A N 1
ATOM 1447 C CA . GLN A 1 184 ? 3.200 -1.063 -14.128 1.00 88.25 184 GLN A CA 1
ATOM 1448 C C . GLN A 1 184 ? 1.783 -1.379 -13.640 1.00 88.25 184 GLN A C 1
ATOM 1450 O O . GLN A 1 184 ? 0.864 -1.441 -14.455 1.00 88.25 184 GLN A O 1
ATOM 1455 N N . ASN A 1 185 ? 1.603 -1.601 -12.335 1.00 90.75 185 ASN A N 1
ATOM 1456 C CA . ASN A 1 185 ? 0.357 -2.149 -11.797 1.00 90.75 185 ASN A CA 1
ATOM 1457 C C . ASN A 1 185 ? -0.487 -1.119 -11.034 1.00 90.75 185 ASN A C 1
ATOM 1459 O O . ASN A 1 185 ? -1.707 -1.239 -11.042 1.00 90.75 185 ASN A O 1
ATOM 1463 N N . VAL A 1 186 ? 0.121 -0.117 -10.385 1.00 91.19 186 VAL A N 1
ATOM 1464 C CA . VAL A 1 186 ? -0.590 0.806 -9.477 1.00 91.19 186 VAL A CA 1
ATOM 1465 C C . VAL A 1 186 ? -0.897 2.145 -10.145 1.00 91.19 186 VAL A C 1
ATOM 1467 O O . VAL A 1 186 ? -2.058 2.557 -10.191 1.00 91.19 186 VAL A O 1
ATOM 1470 N N . VAL A 1 187 ? 0.118 2.811 -10.711 1.00 88.62 187 VAL A N 1
ATOM 1471 C CA . VAL A 1 187 ? -0.016 4.159 -11.308 1.00 88.62 187 VAL A CA 1
ATOM 1472 C C . VAL A 1 187 ? -1.168 4.270 -12.319 1.00 88.62 187 VAL A C 1
ATOM 1474 O O . VAL A 1 187 ? -1.970 5.195 -12.164 1.00 88.62 187 VAL A O 1
ATOM 1477 N N . PRO A 1 188 ? -1.334 3.346 -13.292 1.00 87.88 188 PRO A N 1
ATOM 1478 C CA . PRO A 1 188 ? -2.369 3.472 -14.323 1.00 87.88 188 PRO A CA 1
ATOM 1479 C C . PRO A 1 188 ? -3.798 3.494 -13.769 1.00 87.88 188 PRO A C 1
ATOM 1481 O O . PRO A 1 188 ? -4.710 3.990 -14.426 1.00 87.88 188 PRO A O 1
ATOM 1484 N N . LEU A 1 189 ? -3.995 2.951 -12.565 1.00 87.00 189 LEU A N 1
ATOM 1485 C CA . LEU A 1 189 ? -5.298 2.806 -11.924 1.00 87.00 189 LEU A CA 1
ATOM 1486 C C . LEU A 1 189 ? -5.522 3.851 -10.819 1.00 87.00 189 LEU A C 1
ATOM 1488 O O . LEU A 1 189 ? -6.663 4.124 -10.447 1.00 87.00 189 LEU A O 1
ATOM 1492 N N . SER A 1 190 ? -4.447 4.445 -10.287 1.00 82.88 190 SER A N 1
ATOM 1493 C CA . SER A 1 190 ? -4.503 5.332 -9.119 1.00 82.88 190 SER A CA 1
ATOM 1494 C C . SER A 1 190 ? -4.606 6.826 -9.435 1.00 82.88 190 SER A C 1
ATOM 1496 O O . SER A 1 190 ? -4.904 7.601 -8.532 1.00 82.88 190 SER A O 1
ATOM 1498 N N . ASP A 1 191 ? -4.401 7.249 -10.686 1.00 73.31 191 ASP A N 1
ATOM 1499 C CA . ASP A 1 191 ? -4.324 8.675 -11.063 1.00 73.31 191 ASP A CA 1
ATOM 1500 C C . ASP A 1 191 ? -5.585 9.496 -10.716 1.00 73.31 191 ASP A C 1
ATOM 1502 O O . ASP A 1 191 ? -5.508 10.707 -10.517 1.00 73.31 191 ASP A O 1
ATOM 1506 N N . ALA A 1 192 ? -6.747 8.845 -10.592 1.00 64.50 192 ALA A N 1
ATOM 1507 C CA . ALA A 1 192 ? -8.018 9.477 -10.225 1.00 64.50 192 ALA A CA 1
ATOM 1508 C C . ALA A 1 192 ? -8.388 9.340 -8.730 1.00 64.50 192 ALA A C 1
ATOM 1510 O O . ALA A 1 192 ? -9.495 9.725 -8.322 1.00 64.50 192 ALA A O 1
ATOM 1511 N N . LEU A 1 193 ? -7.510 8.758 -7.905 1.00 72.75 193 LEU A N 1
ATOM 1512 C CA . LEU A 1 193 ? -7.748 8.599 -6.474 1.00 72.75 193 LEU A CA 1
ATOM 1513 C C . LEU A 1 193 ? -7.338 9.859 -5.707 1.00 72.75 193 LEU A C 1
ATOM 1515 O O . LEU A 1 193 ? -6.174 10.246 -5.670 1.00 72.75 193 LEU A O 1
ATOM 1519 N N . SER A 1 194 ? -8.308 10.464 -5.024 1.00 63.62 194 SER A N 1
ATOM 1520 C CA . SER A 1 194 ? -8.042 11.449 -3.978 1.00 63.62 194 SER A CA 1
ATOM 1521 C C . SER A 1 194 ? -8.012 10.711 -2.642 1.00 63.62 194 SER A C 1
ATOM 1523 O O . SER A 1 194 ? -9.054 10.381 -2.078 1.00 63.62 194 SER A O 1
ATOM 1525 N N . LEU A 1 195 ? -6.806 10.362 -2.197 1.00 55.56 195 LEU A N 1
ATOM 1526 C CA . LEU A 1 195 ? -6.553 9.674 -0.931 1.00 55.56 195 LEU A CA 1
ATOM 1527 C C . LEU A 1 195 ? -6.213 10.743 0.115 1.00 55.56 195 LEU A C 1
ATOM 1529 O O . LEU A 1 195 ? -5.042 10.963 0.419 1.00 55.56 195 LEU A O 1
ATOM 1533 N N . VAL A 1 196 ? -7.236 11.482 0.555 1.00 42.53 196 VAL A N 1
ATOM 1534 C CA . VAL A 1 196 ? -7.130 12.556 1.564 1.00 42.53 196 VAL A CA 1
ATOM 1535 C C . VAL A 1 196 ? -7.416 12.003 2.952 1.00 42.53 196 VAL A C 1
ATOM 1537 O O . VAL A 1 196 ? -8.416 11.259 3.069 1.00 42.53 196 VAL A O 1
#

pLDDT: mean 82.99, std 12.75, range [42.53, 96.5]

Secondary structure (DSSP, 8-state):
-HHHHHGGG--SHHHHHHHHHHHHHHHHHHHH------SSTHHHHHHHHHHHHHHHHHHHHHHHHH---TTSHHHHHHHHHHHHHHHHHHHTT-GGG-HHHHHHHHHT--TT---SEE-TTT--EE-HHHHHHHHHHHHHTT--HHHHHHHHHHHHHHHHHHHHHHHHTTS------S--HHHHHTHHHHTT----

Sequence (196 aa):
MDLSRSRHLMASDSDRMTFGIKASALNSRLQGLTQQLNTNVEDATLERIAALKKLACHVYLHCALHDGRPTDFMIKTHVREILKGILDLIEQNSASHVIWPLFVAAVELDPLDYELWSDPDTGAVTDGRKLVLDLLARIAKVSVSSVSRTRSVIEQVWQTRDFHLSKAAGSIRTPFHSLNDWEQNVVPLSDALSLV

Organism: NCBI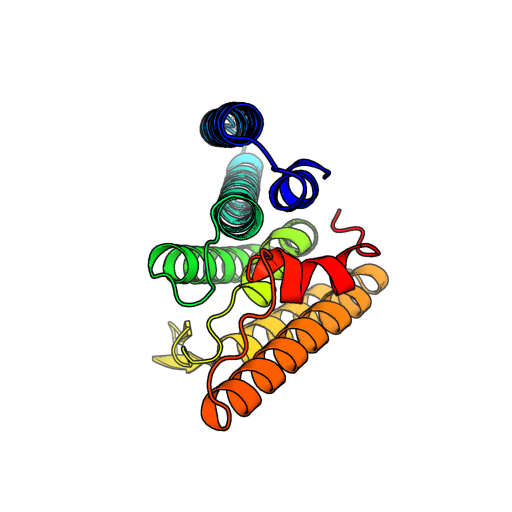:txid189055

Foldseek 3Di:
DCLLVCQQVDPDPVSVVVSVVVLVVVLVVLVPDADDDDPDPVVVLVRLLSVLVSLLVVLVSCQSRVLDALPDPSNLVSLLVNLVSLVVCLVVVNLLSNLSSLLSSLLSHDPPCQQSDQDPVHRDGHGVNRSSVVSLVSSCVPPPPQSVLSNVLSVQLSVQVVVVVVVVVPDDDDPPDPHHSCRRRRVVSCPPHDRD

InterPro domains:
  IPR021858 Fungal transcription factor [PF11951] (2-194)